Protein AF-A0A936IJ97-F1 (afdb_monomer_lite)

Foldseek 3Di:
DVVVQVVVVVCVVVLPFDQWKFWKWFAFPVRDIKTAIQGGRQQWWADDDPDTHRDDLPDQRIFGWGACIPLARDIDTGGSNGTPDMDGDDIDDPVRVVVSNVSSVVVVVVVVVVVVVVVVVVVVVVVVVVVVVVVVVPPDDPPPDPPPCDPPLPPLVVLCVLQPVVVVLDPVVLVVQVVCCVPVVDHDDPSSVVCNVCVVSNVVSVVVVVVVPVVPPDPPPDPPPDPPPDDDPDDDDD

pLDDT: mean 84.63, std 17.18, range [41.53, 98.25]

Structure (mmCIF, N/CA/C/O backbone):
data_AF-A0A936IJ97-F1
#
_entry.id   AF-A0A936IJ97-F1
#
loop_
_atom_site.group_PDB
_atom_site.id
_atom_site.type_symbol
_atom_site.label_atom_id
_atom_site.label_alt_id
_atom_site.label_comp_id
_atom_site.label_asym_id
_atom_site.label_entity_id
_atom_site.label_seq_id
_atom_site.pdbx_PDB_ins_code
_atom_site.Cartn_x
_atom_site.Cartn_y
_atom_site.Cartn_z
_atom_site.occupancy
_atom_site.B_iso_or_equiv
_atom_site.auth_seq_id
_atom_site.auth_comp_id
_atom_site.auth_asym_id
_atom_site.auth_atom_id
_atom_site.pdbx_PDB_model_num
ATOM 1 N N . MET A 1 1 ? 10.087 12.580 -31.015 1.00 59.53 1 MET A N 1
ATOM 2 C CA . MET A 1 1 ? 9.934 12.053 -29.638 1.00 59.53 1 MET A CA 1
ATOM 3 C C . MET A 1 1 ? 9.591 10.554 -29.607 1.00 59.53 1 MET A C 1
ATOM 5 O O . MET A 1 1 ? 10.275 9.820 -28.910 1.00 59.53 1 MET A O 1
ATOM 9 N N . GLN A 1 2 ? 8.630 10.052 -30.402 1.00 68.31 2 GLN A N 1
ATOM 10 C CA . GLN A 1 2 ? 8.266 8.615 -30.428 1.00 68.31 2 GLN A CA 1
ATOM 11 C C . GLN A 1 2 ? 9.421 7.654 -30.803 1.00 68.31 2 GLN A C 1
ATOM 13 O O . GLN A 1 2 ? 9.588 6.630 -30.147 1.00 68.31 2 GLN A O 1
ATOM 18 N N . ASN A 1 3 ? 10.280 8.006 -31.769 1.00 74.00 3 ASN A N 1
ATOM 19 C CA . ASN A 1 3 ? 11.432 7.166 -32.154 1.00 74.00 3 ASN A CA 1
ATOM 20 C C . ASN A 1 3 ? 12.483 7.000 -31.041 1.00 74.00 3 ASN A C 1
ATOM 22 O O . ASN A 1 3 ? 13.160 5.977 -30.974 1.00 74.00 3 ASN A O 1
ATOM 26 N N . GLU A 1 4 ? 12.618 7.988 -30.150 1.00 72.00 4 GLU A N 1
ATOM 27 C CA . GLU A 1 4 ? 13.553 7.910 -29.022 1.00 72.00 4 GLU A CA 1
ATOM 28 C C . GLU A 1 4 ? 13.025 6.974 -27.925 1.00 72.00 4 GLU A C 1
ATOM 30 O O . GLU A 1 4 ? 13.802 6.273 -27.280 1.00 72.00 4 GLU A O 1
ATOM 35 N N . ILE A 1 5 ? 11.699 6.919 -27.753 1.00 70.38 5 ILE A N 1
ATOM 36 C CA . ILE A 1 5 ? 11.035 5.994 -26.829 1.00 70.38 5 ILE A CA 1
ATOM 37 C C . ILE A 1 5 ? 11.202 4.555 -27.319 1.00 70.38 5 ILE A C 1
ATOM 39 O O . ILE A 1 5 ? 11.558 3.699 -26.519 1.00 70.38 5 ILE A O 1
ATOM 43 N N . LEU A 1 6 ? 11.010 4.290 -28.616 1.00 75.44 6 LEU A N 1
ATOM 44 C CA . LEU A 1 6 ? 11.149 2.942 -29.183 1.00 75.44 6 LEU A CA 1
ATOM 45 C C . LEU A 1 6 ? 12.581 2.408 -29.072 1.00 75.44 6 LEU A C 1
ATOM 47 O O . LEU A 1 6 ? 12.779 1.346 -28.494 1.00 75.44 6 LEU A O 1
ATOM 51 N N . ARG A 1 7 ? 13.595 3.187 -29.485 1.00 72.19 7 ARG A N 1
ATOM 52 C CA . ARG A 1 7 ? 15.009 2.786 -29.324 1.00 72.19 7 ARG A CA 1
ATOM 53 C C . ARG A 1 7 ? 15.382 2.479 -27.875 1.00 72.19 7 ARG A C 1
ATOM 55 O O . ARG A 1 7 ? 16.233 1.636 -27.623 1.00 72.19 7 ARG A O 1
ATOM 62 N N . LYS A 1 8 ? 14.771 3.176 -26.915 1.00 66.62 8 LYS A N 1
ATOM 63 C CA . LYS A 1 8 ? 15.021 2.954 -25.487 1.00 66.62 8 LYS A CA 1
ATOM 64 C C . LYS A 1 8 ? 14.204 1.811 -24.915 1.00 66.62 8 LYS A C 1
ATOM 66 O O . LYS A 1 8 ? 14.699 1.140 -24.026 1.00 66.62 8 LYS A O 1
ATOM 71 N N . GLN A 1 9 ? 12.998 1.564 -25.415 1.00 70.94 9 GLN A N 1
ATOM 72 C CA . GLN A 1 9 ? 12.277 0.331 -25.111 1.00 70.94 9 GLN A CA 1
ATOM 73 C C . GLN A 1 9 ? 13.076 -0.877 -25.587 1.00 70.94 9 GLN A C 1
ATOM 75 O O . GLN A 1 9 ? 13.153 -1.849 -24.848 1.00 70.94 9 GLN A O 1
ATOM 80 N N . ASP A 1 10 ? 13.726 -0.783 -26.747 1.00 75.56 10 ASP A N 1
ATOM 81 C CA . ASP A 1 10 ? 14.643 -1.815 -27.222 1.00 75.56 10 ASP A CA 1
ATOM 82 C C . ASP A 1 10 ? 15.911 -1.882 -26.362 1.00 75.56 10 ASP A C 1
ATOM 84 O O . ASP A 1 10 ? 16.256 -2.966 -25.922 1.00 75.56 10 ASP A O 1
ATOM 88 N N . ALA A 1 11 ? 16.529 -0.757 -25.979 1.00 69.56 11 ALA A N 1
ATOM 89 C CA . ALA A 1 11 ? 17.669 -0.767 -25.051 1.00 69.56 11 ALA A CA 1
ATOM 90 C C . ALA A 1 11 ? 17.318 -1.359 -23.671 1.00 69.56 11 ALA A C 1
ATOM 92 O O . ALA A 1 11 ? 18.078 -2.154 -23.139 1.00 69.56 11 ALA A O 1
ATOM 93 N N . ILE A 1 12 ? 16.149 -1.034 -23.109 1.00 67.56 12 ILE A N 1
ATOM 94 C CA . ILE A 1 12 ? 15.646 -1.601 -21.846 1.00 67.56 12 ILE A CA 1
ATOM 95 C C . ILE A 1 12 ? 15.322 -3.087 -22.021 1.00 67.56 12 ILE A C 1
ATOM 97 O O . ILE A 1 12 ? 15.635 -3.895 -21.150 1.00 67.56 12 ILE A O 1
ATOM 101 N N . ARG A 1 13 ? 14.728 -3.469 -23.158 1.00 69.56 13 ARG A N 1
ATOM 102 C CA . ARG A 1 13 ? 14.463 -4.869 -23.516 1.00 69.56 13 ARG A CA 1
ATOM 103 C C . ARG A 1 13 ? 15.763 -5.664 -23.670 1.00 69.56 13 ARG A C 1
ATOM 105 O O . ARG A 1 13 ? 15.781 -6.833 -23.298 1.00 69.56 13 ARG A O 1
ATOM 112 N N . GLU A 1 14 ? 16.812 -5.029 -24.185 1.00 66.94 14 GLU A N 1
ATOM 113 C CA . GLU A 1 14 ? 18.170 -5.556 -24.360 1.00 66.94 14 GLU A CA 1
ATOM 114 C C . GLU A 1 14 ? 19.035 -5.448 -23.091 1.00 66.94 14 GLU A C 1
ATOM 116 O O . GLU A 1 14 ? 20.154 -5.948 -23.091 1.00 66.94 14 GLU A O 1
ATOM 121 N N . GLY A 1 15 ? 18.555 -4.804 -22.018 1.00 58.44 15 GLY A N 1
ATOM 122 C CA . GLY A 1 15 ? 19.324 -4.592 -20.785 1.00 58.44 15 GLY A CA 1
ATOM 123 C C . GLY A 1 15 ? 20.447 -3.549 -20.889 1.00 58.44 15 GLY A C 1
ATOM 124 O O . GLY A 1 15 ? 21.265 -3.444 -19.984 1.00 58.44 15 GLY A O 1
ATOM 125 N N . LYS A 1 16 ? 20.508 -2.747 -21.960 1.00 62.84 16 LYS A N 1
ATOM 126 C CA . LYS A 1 16 ? 21.484 -1.658 -22.098 1.00 62.84 16 LYS A CA 1
ATOM 127 C C . LYS A 1 16 ? 21.157 -0.509 -21.149 1.00 62.84 16 LYS A C 1
ATOM 129 O O . LYS A 1 16 ? 20.202 0.245 -21.356 1.00 62.84 16 LYS A O 1
ATOM 134 N N . VAL A 1 17 ? 22.005 -0.359 -20.139 1.00 58.53 17 VAL A N 1
ATOM 135 C CA . VAL A 1 17 ? 21.933 0.695 -19.129 1.00 58.53 17 VAL A CA 1
ATOM 136 C C . VAL A 1 17 ? 22.131 2.058 -19.757 1.00 58.53 17 VAL A C 1
ATOM 138 O O . VAL A 1 17 ? 23.130 2.343 -20.416 1.00 58.53 17 VAL A O 1
ATOM 141 N N . GLY A 1 18 ? 21.181 2.942 -19.508 1.00 66.25 18 GLY A N 1
ATOM 142 C CA . GLY A 1 18 ? 21.426 4.364 -19.634 1.00 66.25 18 GLY A CA 1
ATOM 143 C C . GLY A 1 18 ? 20.797 5.067 -18.453 1.00 66.25 18 GLY A C 1
ATOM 144 O O . GLY A 1 18 ? 19.690 4.713 -18.065 1.00 66.25 18 GLY A O 1
ATOM 145 N N . ASN A 1 19 ? 21.518 6.038 -17.889 1.00 76.75 19 ASN A N 1
ATOM 146 C CA . ASN A 1 19 ? 21.174 6.788 -16.676 1.00 76.75 19 ASN A CA 1
ATOM 147 C C . ASN A 1 19 ? 19.922 7.657 -16.877 1.00 76.75 19 ASN A C 1
ATOM 149 O O . ASN A 1 19 ? 19.997 8.883 -16.955 1.00 76.75 19 ASN A O 1
ATOM 153 N N . PHE A 1 20 ? 18.759 7.033 -17.022 1.00 86.25 20 PHE A N 1
ATOM 154 C CA . PHE A 1 20 ? 17.489 7.715 -17.217 1.00 86.25 20 PHE A CA 1
ATOM 155 C C . PHE A 1 20 ? 16.507 7.265 -16.146 1.00 86.25 20 PHE A C 1
ATOM 157 O O . PHE A 1 20 ? 16.382 6.076 -15.858 1.00 86.25 20 PHE A O 1
ATOM 164 N N . ASN A 1 21 ? 15.762 8.218 -15.602 1.00 94.31 21 ASN A N 1
ATOM 165 C CA . ASN A 1 21 ? 14.624 7.902 -14.759 1.00 94.31 21 ASN A CA 1
ATOM 166 C C . ASN A 1 21 ? 13.426 7.615 -15.663 1.00 94.31 21 ASN A C 1
ATOM 168 O O . ASN A 1 21 ? 13.214 8.299 -16.669 1.00 94.31 21 ASN A O 1
ATOM 172 N N . VAL A 1 22 ? 12.641 6.596 -15.336 1.00 94.88 22 VAL A N 1
ATOM 173 C CA . VAL A 1 22 ? 11.466 6.230 -16.132 1.00 94.88 22 VAL A CA 1
ATOM 174 C C . VAL A 1 22 ? 10.282 5.926 -15.234 1.00 94.88 22 VAL A C 1
ATOM 176 O O . VAL A 1 22 ? 10.410 5.248 -14.219 1.00 94.88 22 VAL A O 1
ATOM 179 N N . ARG A 1 23 ? 9.102 6.408 -15.631 1.00 95.75 23 ARG A N 1
ATOM 180 C CA . ARG A 1 23 ? 7.833 6.013 -15.022 1.00 95.75 23 ARG A CA 1
ATOM 181 C C . ARG A 1 23 ? 7.361 4.727 -15.678 1.00 95.75 23 ARG A C 1
ATOM 183 O O . ARG A 1 23 ? 7.182 4.683 -16.898 1.00 95.75 23 ARG A O 1
ATOM 190 N N . VAL A 1 24 ? 7.147 3.689 -14.883 1.00 95.94 24 VAL A N 1
ATOM 191 C CA . VAL A 1 24 ? 6.890 2.331 -15.370 1.00 95.94 24 VAL A CA 1
ATOM 192 C C . VAL A 1 24 ? 5.598 1.812 -14.773 1.00 95.94 24 VAL A C 1
ATOM 194 O O . VAL A 1 24 ? 5.347 1.956 -13.579 1.00 95.94 24 VAL A O 1
ATOM 197 N N . ARG A 1 25 ? 4.782 1.186 -15.620 1.00 97.06 25 ARG A N 1
ATOM 198 C CA . ARG A 1 25 ? 3.655 0.361 -15.198 1.00 97.06 25 ARG A CA 1
ATOM 199 C C . ARG A 1 25 ? 4.045 -1.105 -15.324 1.00 97.06 25 ARG A C 1
ATOM 201 O O . ARG A 1 25 ? 4.345 -1.556 -16.428 1.00 97.06 25 ARG A O 1
ATOM 208 N N . LEU A 1 26 ? 4.015 -1.831 -14.218 1.00 97.12 26 LEU A N 1
ATOM 209 C CA . LEU A 1 26 ? 4.245 -3.269 -14.161 1.00 97.12 26 LEU A CA 1
ATOM 210 C C . LEU A 1 26 ? 2.909 -3.998 -14.029 1.00 97.12 26 LEU A C 1
ATOM 212 O O . LEU A 1 26 ? 1.966 -3.494 -13.416 1.00 97.12 26 LEU A O 1
ATOM 216 N N . ARG A 1 27 ? 2.833 -5.188 -14.611 1.00 98.00 27 ARG A N 1
ATOM 217 C CA . ARG A 1 27 ? 1.768 -6.161 -14.396 1.00 98.00 27 ARG A CA 1
ATOM 218 C C . ARG A 1 27 ? 2.424 -7.440 -13.902 1.00 98.00 27 ARG A C 1
ATOM 220 O O . ARG A 1 27 ? 3.357 -7.923 -14.539 1.00 98.00 27 ARG A O 1
ATOM 227 N N . LEU A 1 28 ? 1.951 -7.944 -12.775 1.00 98.12 28 LEU A N 1
ATOM 228 C CA . LEU A 1 28 ? 2.456 -9.154 -12.137 1.00 98.12 28 LEU A CA 1
ATOM 229 C C . LEU A 1 28 ? 1.645 -10.375 -12.583 1.00 98.12 28 LEU A C 1
ATOM 231 O O . LEU A 1 28 ? 0.507 -10.228 -13.032 1.00 98.12 28 LEU A O 1
ATOM 235 N N . HIS A 1 29 ? 2.193 -11.577 -12.402 1.00 97.94 29 HIS A N 1
ATOM 236 C CA . HIS A 1 29 ? 1.510 -12.828 -12.772 1.00 97.94 29 HIS A CA 1
ATOM 237 C C . HIS A 1 29 ? 0.185 -13.070 -12.035 1.00 97.94 29 HIS A C 1
ATOM 239 O O . HIS A 1 29 ? -0.704 -13.729 -12.569 1.00 97.94 29 HIS A O 1
ATOM 245 N N . ASN A 1 30 ? 0.008 -12.498 -10.842 1.00 96.62 30 ASN A N 1
ATOM 246 C CA . ASN A 1 30 ? -1.260 -12.544 -10.106 1.00 96.62 30 ASN A CA 1
ATOM 247 C C . ASN A 1 30 ? -2.335 -11.581 -10.663 1.00 96.62 30 ASN A C 1
ATOM 249 O O . ASN A 1 30 ? -3.431 -11.501 -10.115 1.00 96.62 30 ASN A O 1
ATOM 253 N N . GLY A 1 31 ? -2.035 -10.829 -11.727 1.00 97.50 31 GLY A N 1
ATOM 254 C CA . GLY A 1 31 ? -2.933 -9.849 -12.340 1.00 97.50 31 GLY A CA 1
ATOM 255 C C . GLY A 1 31 ? -2.868 -8.446 -11.727 1.00 97.50 31 GLY A C 1
ATOM 256 O O . GLY A 1 31 ? -3.420 -7.508 -12.316 1.00 97.50 31 GLY A O 1
ATOM 257 N N . SER A 1 32 ? -2.167 -8.267 -10.603 1.00 97.12 32 SER A N 1
ATOM 258 C CA . SER A 1 32 ? -1.966 -6.960 -9.977 1.00 97.12 32 SER A CA 1
ATOM 259 C C . SER A 1 32 ? -1.163 -6.032 -10.881 1.00 97.12 32 SER A C 1
ATOM 261 O O . SER A 1 32 ? -0.300 -6.447 -11.661 1.00 97.12 32 SER A O 1
ATOM 263 N N . ARG A 1 33 ? -1.460 -4.737 -10.779 1.00 97.19 33 ARG A N 1
ATOM 264 C CA . ARG A 1 33 ? -0.800 -3.687 -11.553 1.00 97.19 33 ARG A CA 1
ATOM 265 C C . ARG A 1 33 ? -0.117 -2.731 -10.601 1.00 97.19 33 ARG A C 1
ATOM 267 O O . ARG A 1 33 ? -0.737 -2.268 -9.652 1.00 97.19 33 ARG A O 1
ATOM 274 N N . MET A 1 34 ? 1.130 -2.403 -10.899 1.00 97.25 34 MET A N 1
ATOM 275 C CA . MET A 1 34 ? 1.916 -1.460 -10.117 1.00 97.25 34 MET A CA 1
ATOM 276 C C . MET A 1 34 ? 2.364 -0.307 -11.000 1.00 97.25 34 MET A C 1
ATOM 278 O O . MET A 1 34 ? 2.616 -0.473 -12.196 1.00 97.25 34 MET A O 1
ATOM 282 N N . LEU A 1 35 ? 2.437 0.879 -10.413 1.00 96.94 35 LEU A N 1
ATOM 283 C CA . LEU A 1 35 ? 2.943 2.081 -11.051 1.00 96.94 35 LEU A CA 1
ATOM 284 C C . LEU A 1 35 ? 3.999 2.679 -10.133 1.00 96.94 35 LEU A C 1
ATOM 286 O O . LEU A 1 35 ? 3.759 2.813 -8.940 1.00 96.94 35 LEU A O 1
ATOM 290 N N . GLY A 1 36 ? 5.136 3.056 -10.696 1.00 96.31 36 GLY A N 1
ATOM 291 C CA . GLY A 1 36 ? 6.173 3.749 -9.946 1.00 96.31 36 GLY A CA 1
ATOM 292 C C . GLY A 1 36 ? 7.275 4.258 -10.857 1.00 96.31 36 GLY A C 1
ATOM 293 O O . GLY A 1 36 ? 7.100 4.355 -12.079 1.00 96.31 36 GLY A O 1
ATOM 294 N N . VAL A 1 37 ? 8.405 4.601 -10.255 1.00 97.00 37 VAL A N 1
ATOM 295 C CA . VAL A 1 37 ? 9.562 5.179 -10.933 1.00 97.00 37 VAL A CA 1
ATOM 296 C C . VAL A 1 37 ? 10.770 4.274 -10.749 1.00 97.00 37 VAL A C 1
ATOM 298 O O . VAL A 1 37 ? 11.118 3.899 -9.635 1.00 97.00 37 VAL A O 1
ATOM 301 N N . VAL A 1 38 ? 11.440 3.952 -11.848 1.00 95.88 38 VAL A N 1
ATOM 302 C CA . VAL A 1 38 ? 12.778 3.360 -11.811 1.00 95.88 38 VAL A CA 1
ATOM 303 C C . VAL A 1 38 ? 13.777 4.505 -11.907 1.00 95.88 38 VAL A C 1
ATOM 305 O O . VAL A 1 38 ? 13.702 5.320 -12.834 1.00 95.88 38 VAL A O 1
ATOM 308 N N . LYS A 1 39 ? 14.684 4.587 -10.934 1.00 94.56 39 LYS A N 1
ATOM 309 C CA . LYS A 1 39 ? 15.682 5.658 -10.828 1.00 94.56 39 LYS A CA 1
ATOM 310 C C . LYS A 1 39 ? 17.023 5.205 -11.399 1.00 94.56 39 LYS A C 1
ATOM 312 O O . LYS A 1 39 ? 17.344 4.021 -11.385 1.00 94.56 39 LYS A O 1
ATOM 317 N N . ASN A 1 40 ? 17.822 6.160 -11.866 1.00 89.19 40 ASN A N 1
ATOM 318 C CA . ASN A 1 40 ? 19.221 5.964 -12.261 1.00 89.19 40 ASN A CA 1
ATOM 319 C C . ASN A 1 40 ? 19.456 4.950 -13.394 1.00 89.19 40 ASN A C 1
ATOM 321 O O . ASN A 1 40 ? 20.572 4.468 -13.556 1.00 89.19 40 ASN A O 1
ATOM 325 N N . GLY A 1 41 ? 18.443 4.625 -14.202 1.00 75.6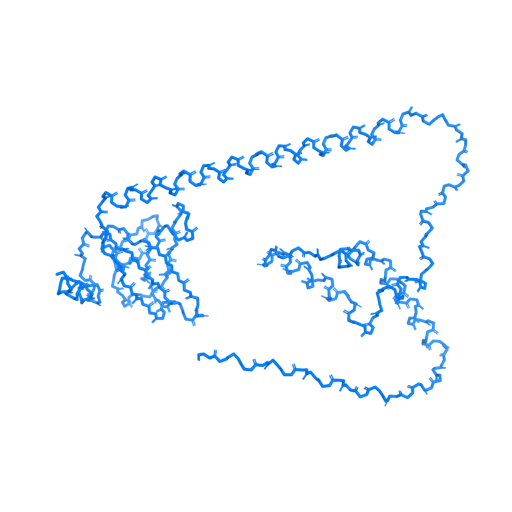2 41 GLY A N 1
ATOM 326 C CA . GLY A 1 41 ? 18.651 3.834 -15.415 1.00 75.62 41 GLY A CA 1
ATOM 327 C C . GLY A 1 41 ? 18.901 2.340 -15.237 1.00 75.62 41 GLY A C 1
ATOM 328 O O . GLY A 1 41 ? 19.036 1.634 -16.235 1.00 75.62 41 GLY A O 1
ATOM 329 N N . ARG A 1 42 ? 18.948 1.844 -13.998 1.00 84.31 42 ARG A N 1
ATOM 330 C CA . ARG A 1 42 ? 19.147 0.425 -13.695 1.00 84.31 42 ARG A CA 1
ATOM 331 C C . ARG A 1 42 ? 17.795 -0.270 -13.654 1.00 84.31 42 ARG A C 1
ATOM 333 O O . ARG A 1 42 ? 17.150 -0.361 -12.617 1.00 84.31 42 ARG A O 1
ATOM 340 N N . PHE A 1 43 ? 17.318 -0.672 -14.829 1.00 87.00 43 PHE A N 1
ATOM 341 C CA . PHE A 1 43 ? 16.015 -1.325 -14.942 1.00 87.00 43 PHE A CA 1
ATOM 342 C C . PHE A 1 43 ? 16.036 -2.752 -14.397 1.00 87.00 43 PHE A C 1
ATOM 344 O O . PHE A 1 43 ? 15.042 -3.192 -13.830 1.00 87.00 43 PHE A O 1
ATOM 351 N N . VAL A 1 44 ? 17.160 -3.448 -14.571 1.00 93.12 44 VAL A N 1
ATOM 352 C CA . VAL A 1 44 ? 17.371 -4.806 -14.080 1.00 93.12 44 VAL A CA 1
ATOM 353 C C . VAL A 1 44 ? 18.502 -4.773 -13.058 1.00 93.12 44 VAL A C 1
ATOM 355 O O . VAL A 1 44 ? 19.653 -4.492 -13.389 1.00 93.12 44 VAL A O 1
ATOM 358 N N . GLU A 1 45 ? 18.146 -5.005 -11.803 1.00 94.62 45 GLU A N 1
ATOM 359 C CA . GLU A 1 45 ? 19.052 -5.014 -10.658 1.00 94.62 45 GLU A CA 1
ATOM 360 C C . GLU A 1 45 ? 18.985 -6.374 -9.962 1.00 94.62 45 GLU A C 1
ATOM 362 O O . GLU A 1 45 ? 17.992 -7.082 -10.077 1.00 94.62 45 GLU A O 1
ATOM 367 N N . GLN A 1 46 ? 20.026 -6.735 -9.226 1.00 96.25 46 GLN A N 1
ATOM 368 C CA . GLN A 1 46 ? 20.056 -7.889 -8.336 1.00 96.25 46 GLN A CA 1
ATOM 369 C C . GLN A 1 46 ? 20.460 -7.427 -6.937 1.00 96.25 46 GLN A C 1
ATOM 371 O O . GLN A 1 46 ? 21.336 -6.570 -6.784 1.00 96.25 46 GLN A O 1
ATOM 376 N N . GLU A 1 47 ? 19.817 -8.002 -5.924 1.00 94.94 47 GLU A N 1
ATOM 377 C CA . GLU A 1 47 ? 20.172 -7.778 -4.525 1.00 94.94 47 GLU A CA 1
ATOM 378 C C . GLU A 1 47 ? 21.546 -8.389 -4.224 1.00 94.94 47 GLU A C 1
ATOM 380 O O . GLU A 1 47 ? 21.796 -9.572 -4.472 1.00 94.94 47 GLU A O 1
ATOM 385 N N . HIS A 1 48 ? 22.455 -7.573 -3.694 1.00 94.62 48 HIS A N 1
ATOM 386 C CA . HIS A 1 48 ? 23.783 -7.995 -3.267 1.00 94.62 48 HIS A CA 1
ATOM 387 C C . HIS A 1 48 ? 24.085 -7.428 -1.876 1.00 94.62 48 HIS A C 1
ATOM 389 O O . HIS A 1 48 ? 24.806 -6.444 -1.705 1.00 94.62 48 HIS A O 1
ATOM 395 N N . GLY A 1 49 ? 23.493 -8.055 -0.857 1.00 92.25 49 GLY A N 1
ATOM 396 C CA . GLY A 1 49 ? 23.582 -7.584 0.523 1.00 92.25 49 GLY A CA 1
ATOM 397 C C . GLY A 1 49 ? 22.754 -6.317 0.734 1.00 92.25 49 GLY A C 1
ATOM 398 O O . GLY A 1 49 ? 21.534 -6.356 0.618 1.00 92.25 49 GLY A O 1
ATOM 399 N N . ILE A 1 50 ? 23.415 -5.208 1.073 1.00 91.25 50 ILE A N 1
ATOM 400 C CA . ILE A 1 50 ? 22.767 -3.898 1.283 1.00 91.25 50 ILE A CA 1
ATOM 401 C C . ILE A 1 50 ? 22.648 -3.125 -0.045 1.00 91.25 50 ILE A C 1
ATOM 403 O O . ILE A 1 50 ? 21.828 -2.215 -0.173 1.00 91.25 50 ILE A O 1
ATOM 407 N N . ASP A 1 51 ? 23.444 -3.509 -1.045 1.00 93.88 51 ASP A N 1
ATOM 408 C CA . ASP A 1 51 ? 23.540 -2.818 -2.322 1.00 93.88 51 ASP A CA 1
ATOM 409 C C . ASP A 1 51 ? 22.755 -3.525 -3.431 1.00 93.88 51 ASP A C 1
ATOM 411 O O . ASP A 1 51 ? 22.506 -4.731 -3.404 1.00 93.88 51 ASP A O 1
ATOM 415 N N . PHE A 1 52 ? 22.398 -2.746 -4.453 1.00 92.81 52 PHE A N 1
ATOM 416 C CA . PHE A 1 52 ? 21.783 -3.236 -5.684 1.00 92.81 52 PHE A CA 1
ATOM 417 C C . PHE A 1 52 ? 22.772 -3.074 -6.831 1.00 92.81 52 PHE A C 1
ATOM 419 O O . PHE A 1 52 ? 23.188 -1.955 -7.169 1.00 92.81 52 PHE A O 1
ATOM 426 N N . VAL A 1 53 ? 23.137 -4.198 -7.434 1.00 94.00 53 VAL A N 1
ATOM 427 C CA . VAL A 1 53 ? 24.041 -4.245 -8.582 1.00 94.00 53 VAL A CA 1
ATOM 428 C C . VAL A 1 53 ? 23.247 -4.464 -9.858 1.00 94.00 53 VAL A C 1
ATOM 430 O O . VAL A 1 53 ? 22.164 -5.039 -9.844 1.00 94.00 53 VAL A O 1
ATOM 433 N N . GLU A 1 54 ? 23.769 -3.971 -10.972 1.00 92.94 54 GLU A N 1
ATOM 434 C CA . GLU A 1 54 ? 23.215 -4.279 -12.288 1.00 92.94 54 GLU A CA 1
ATOM 435 C C . GLU A 1 54 ? 23.305 -5.789 -12.551 1.00 92.94 54 GLU A C 1
ATOM 437 O O . GLU A 1 54 ? 24.300 -6.422 -12.195 1.00 92.94 54 GLU A O 1
ATOM 442 N N . SER A 1 55 ? 22.268 -6.366 -13.157 1.00 94.00 55 SER A N 1
ATOM 443 C CA . SER A 1 55 ? 22.236 -7.796 -13.470 1.00 94.00 55 SER A CA 1
ATOM 444 C C . SER A 1 55 ? 21.544 -8.065 -14.803 1.00 94.00 55 SER A C 1
ATOM 446 O O . SER A 1 55 ? 20.810 -7.228 -15.331 1.00 94.00 55 SER A O 1
ATOM 448 N N . ASP A 1 56 ? 21.780 -9.253 -15.355 1.00 92.06 56 ASP A N 1
ATOM 449 C CA . ASP A 1 56 ? 21.077 -9.727 -16.544 1.00 92.06 56 ASP A CA 1
ATOM 450 C C . ASP A 1 56 ? 19.659 -10.160 -16.155 1.00 92.06 56 ASP A C 1
ATOM 452 O O . ASP A 1 56 ? 19.442 -10.834 -15.149 1.00 92.06 56 ASP A O 1
ATOM 456 N N . ARG A 1 57 ? 18.687 -9.847 -17.012 1.00 90.62 57 ARG A N 1
ATOM 457 C CA . ARG A 1 57 ? 17.292 -10.291 -16.905 1.00 90.62 57 ARG A CA 1
ATOM 458 C C . ARG A 1 57 ? 17.147 -11.811 -16.757 1.00 90.62 57 ARG A C 1
ATOM 460 O O . ARG A 1 57 ? 16.134 -12.279 -16.244 1.00 90.62 57 ARG A O 1
ATOM 467 N N . ARG A 1 58 ? 18.111 -12.586 -17.258 1.00 92.75 58 ARG A N 1
ATOM 468 C CA . ARG A 1 58 ? 18.133 -14.053 -17.162 1.00 92.75 58 ARG A CA 1
ATOM 469 C C . ARG A 1 58 ? 18.547 -14.563 -15.781 1.00 92.75 58 ARG A C 1
ATOM 471 O O . ARG A 1 58 ? 18.344 -15.745 -15.515 1.00 92.75 58 ARG A O 1
ATOM 478 N N . SER A 1 59 ? 19.129 -13.717 -14.928 1.00 95.38 59 SER A N 1
ATOM 479 C CA . SER A 1 59 ? 19.486 -14.100 -13.562 1.00 95.38 59 SER A CA 1
ATOM 480 C C . SER A 1 59 ? 18.211 -14.343 -12.740 1.00 95.38 59 SER A C 1
ATOM 482 O O . SER A 1 59 ? 17.294 -13.523 -12.792 1.00 95.38 59 SER A O 1
ATOM 484 N N . PRO A 1 60 ? 18.117 -15.446 -11.975 1.00 94.12 60 PRO A N 1
ATOM 485 C CA . PRO A 1 60 ? 16.923 -15.758 -11.185 1.00 94.12 60 PRO A CA 1
ATOM 486 C C . PRO A 1 60 ? 16.652 -14.725 -10.080 1.00 94.12 60 PRO A C 1
ATOM 488 O O . PRO A 1 60 ? 15.499 -14.501 -9.721 1.00 94.12 60 PRO A O 1
ATOM 491 N N . GLU A 1 61 ? 17.706 -14.066 -9.594 1.00 96.12 61 GLU A N 1
ATOM 492 C CA . GLU A 1 61 ? 17.648 -13.025 -8.560 1.00 96.12 61 GLU A CA 1
ATOM 493 C C . GLU A 1 61 ? 17.554 -11.607 -9.147 1.00 96.12 61 GLU A C 1
ATOM 495 O O . GLU A 1 61 ? 17.535 -10.621 -8.409 1.00 96.12 61 GLU A O 1
ATOM 500 N N . ALA A 1 62 ? 17.524 -11.473 -10.478 1.00 96.38 62 ALA A N 1
ATOM 501 C CA . ALA A 1 62 ? 17.313 -10.176 -11.099 1.00 96.38 62 ALA A CA 1
ATOM 502 C C . ALA A 1 62 ? 15.872 -9.703 -10.895 1.00 96.38 62 ALA A C 1
ATOM 504 O O . ALA A 1 62 ? 14.922 -10.486 -10.877 1.00 96.38 62 ALA A O 1
ATOM 505 N N . GLY A 1 63 ? 15.700 -8.394 -10.799 1.00 96.31 63 GLY A N 1
ATOM 506 C CA . GLY A 1 63 ? 14.436 -7.739 -10.533 1.00 96.31 63 GLY A CA 1
ATOM 507 C C . GLY A 1 63 ? 14.455 -6.262 -10.890 1.00 96.31 63 GLY A C 1
ATOM 508 O O . GLY A 1 63 ? 15.401 -5.744 -11.479 1.00 96.31 63 GLY A O 1
ATOM 509 N N . VAL A 1 64 ? 13.361 -5.588 -10.562 1.00 96.06 64 VAL A N 1
ATOM 510 C CA . VAL A 1 64 ? 13.141 -4.166 -10.810 1.00 96.06 64 VAL A CA 1
ATOM 511 C C . VAL A 1 64 ? 12.907 -3.483 -9.472 1.00 96.06 64 VAL A C 1
ATOM 513 O O . VAL A 1 64 ? 11.982 -3.844 -8.742 1.00 96.06 64 VAL A O 1
ATOM 516 N N . ARG A 1 65 ? 13.699 -2.453 -9.173 1.00 96.38 65 ARG A N 1
ATOM 517 C CA . ARG A 1 65 ? 13.470 -1.584 -8.018 1.00 96.38 65 ARG A CA 1
ATOM 518 C C . ARG A 1 65 ? 12.528 -0.445 -8.390 1.00 96.38 65 ARG A C 1
ATOM 520 O O . ARG A 1 65 ? 12.876 0.451 -9.162 1.00 96.38 65 ARG A O 1
ATOM 527 N N . LEU A 1 66 ? 11.325 -0.485 -7.834 1.00 96.75 66 LEU A N 1
ATOM 528 C CA . LEU A 1 66 ? 10.259 0.464 -8.115 1.00 96.75 66 LEU A CA 1
ATOM 529 C C . LEU A 1 66 ? 10.095 1.440 -6.944 1.00 96.75 66 LEU A C 1
ATOM 531 O O . LEU A 1 66 ? 9.624 1.061 -5.875 1.00 96.75 66 LEU A O 1
ATOM 535 N N . TRP A 1 67 ? 10.474 2.698 -7.157 1.00 97.06 67 TRP A N 1
ATOM 536 C CA . TRP A 1 67 ? 10.299 3.799 -6.207 1.00 97.06 67 TRP A CA 1
ATOM 537 C C . TRP A 1 67 ? 8.927 4.453 -6.351 1.00 97.06 67 TRP A C 1
ATOM 539 O O . TRP A 1 67 ? 8.315 4.401 -7.424 1.00 97.06 67 TRP A O 1
ATOM 549 N N . TYR A 1 68 ? 8.480 5.129 -5.293 1.00 93.69 68 TYR A N 1
ATOM 550 C CA . TYR A 1 68 ? 7.224 5.890 -5.273 1.00 93.69 68 TYR A CA 1
ATOM 551 C C . TYR A 1 68 ? 6.003 5.049 -5.639 1.00 93.69 68 TYR A C 1
ATOM 553 O O . TYR A 1 68 ? 5.060 5.524 -6.277 1.00 93.69 68 TYR A O 1
ATOM 561 N N . PHE A 1 69 ? 6.048 3.767 -5.272 1.00 92.25 69 PHE A N 1
ATOM 562 C CA . PHE A 1 69 ? 4.892 2.899 -5.383 1.00 92.25 69 PHE A CA 1
ATOM 563 C C . PHE A 1 69 ? 3.854 3.322 -4.343 1.00 92.25 69 PHE A C 1
ATOM 565 O O . PHE A 1 69 ? 4.201 3.621 -3.197 1.00 92.25 69 PHE A O 1
ATOM 572 N N . ASP A 1 70 ? 2.593 3.369 -4.776 1.00 89.19 70 ASP A N 1
ATOM 573 C CA . ASP A 1 70 ? 1.460 3.791 -3.947 1.00 89.19 70 ASP A CA 1
ATOM 574 C C . ASP A 1 70 ? 1.695 5.151 -3.274 1.00 89.19 70 ASP A C 1
ATOM 576 O O . ASP A 1 70 ? 1.347 5.372 -2.119 1.00 89.19 70 ASP A O 1
ATOM 580 N N . ASP A 1 71 ? 2.349 6.066 -4.003 1.00 88.19 71 ASP A N 1
ATOM 581 C CA . ASP A 1 71 ? 2.539 7.448 -3.562 1.00 88.19 71 ASP A CA 1
ATOM 582 C C . ASP A 1 71 ? 3.375 7.613 -2.266 1.00 88.19 71 ASP A C 1
ATOM 584 O O . ASP A 1 71 ? 3.347 8.683 -1.654 1.00 88.19 71 ASP A O 1
ATOM 588 N N . SER A 1 72 ? 4.147 6.584 -1.888 1.00 91.19 72 SER A N 1
ATOM 589 C CA . SER A 1 72 ? 4.992 6.535 -0.684 1.00 91.19 72 SER A CA 1
ATOM 590 C C . SER A 1 72 ? 6.478 6.768 -0.982 1.00 91.19 72 SER A C 1
ATOM 592 O O . SER A 1 72 ? 6.944 6.508 -2.086 1.00 91.19 72 SER A O 1
ATOM 594 N N . SER A 1 73 ? 7.277 7.210 -0.007 1.00 93.12 73 SER A N 1
ATOM 595 C CA . SER A 1 73 ? 8.730 7.430 -0.196 1.00 93.12 73 SER A CA 1
ATOM 596 C C . SER A 1 73 ? 9.577 6.152 -0.262 1.00 93.12 73 SER A C 1
ATOM 598 O O . SER A 1 73 ? 10.790 6.215 -0.475 1.00 93.12 73 SER A O 1
ATOM 600 N N . SER A 1 74 ? 8.952 4.987 -0.102 1.00 95.00 74 SER A N 1
ATOM 601 C CA . SER A 1 74 ? 9.633 3.697 -0.097 1.00 95.00 74 SER A CA 1
ATOM 602 C C . SER A 1 74 ? 9.861 3.147 -1.511 1.00 95.00 74 SER A C 1
ATOM 604 O O . SER A 1 74 ? 9.370 3.678 -2.516 1.00 95.00 74 SER A O 1
ATOM 606 N N . PHE A 1 75 ? 10.643 2.074 -1.596 1.00 95.75 75 PHE A N 1
ATOM 607 C CA . PHE A 1 75 ? 10.787 1.290 -2.813 1.00 95.75 75 PHE A CA 1
ATOM 608 C C . PHE A 1 75 ? 10.342 -0.145 -2.564 1.00 95.75 75 PHE A C 1
ATOM 610 O O . PHE A 1 75 ? 10.424 -0.656 -1.449 1.00 95.75 75 PHE A O 1
ATOM 617 N N . VAL A 1 76 ? 9.917 -0.804 -3.636 1.00 96.12 76 VAL A N 1
ATOM 618 C CA . VAL A 1 76 ? 9.671 -2.244 -3.660 1.00 96.12 76 VAL A CA 1
ATOM 619 C C . VAL A 1 76 ? 10.614 -2.859 -4.682 1.00 96.12 76 VAL A C 1
ATOM 621 O O . VAL A 1 76 ? 10.703 -2.373 -5.812 1.00 96.12 76 VAL A O 1
ATOM 624 N N . PHE A 1 77 ? 11.326 -3.913 -4.295 1.00 96.88 77 PHE A N 1
ATOM 625 C CA . PHE A 1 77 ? 12.083 -4.733 -5.232 1.00 96.88 77 PHE A CA 1
ATOM 626 C C . PHE A 1 77 ? 11.208 -5.895 -5.705 1.00 96.88 77 PHE A C 1
ATOM 628 O O . PHE A 1 77 ? 10.669 -6.653 -4.902 1.00 96.88 77 PHE A O 1
ATOM 635 N N . LEU A 1 78 ? 11.013 -5.996 -7.017 1.00 96.69 78 LEU A N 1
ATOM 636 C CA . LEU A 1 78 ? 10.182 -7.023 -7.638 1.00 96.69 78 LEU A CA 1
ATOM 637 C C . LEU A 1 78 ? 11.069 -7.923 -8.478 1.00 96.69 78 LEU A C 1
ATOM 639 O O . LEU A 1 78 ? 11.637 -7.461 -9.468 1.00 96.69 78 LEU A O 1
ATOM 643 N N . ARG A 1 79 ? 11.160 -9.204 -8.124 1.00 97.06 79 ARG A N 1
ATOM 644 C CA . ARG A 1 79 ? 11.909 -10.169 -8.932 1.00 97.06 79 ARG A CA 1
ATOM 645 C C . ARG A 1 79 ? 11.325 -10.239 -10.332 1.00 97.06 79 ARG A C 1
ATOM 647 O O . ARG A 1 79 ? 10.111 -10.187 -10.531 1.00 97.06 79 ARG A O 1
ATOM 654 N N . TRP A 1 80 ? 12.198 -10.404 -11.312 1.00 96.25 80 TRP A N 1
ATOM 655 C CA . TRP A 1 80 ? 11.817 -10.406 -12.713 1.00 96.25 80 TRP A CA 1
ATOM 656 C C . TRP A 1 80 ? 10.859 -11.556 -13.039 1.00 96.25 80 TRP A C 1
ATOM 658 O O . TRP A 1 80 ? 9.944 -11.386 -13.843 1.00 96.25 80 TRP A O 1
ATOM 668 N N . ALA A 1 81 ? 11.032 -12.701 -12.373 1.00 96.25 81 ALA A N 1
ATOM 669 C CA . ALA A 1 81 ? 10.169 -13.874 -12.503 1.00 96.25 81 ALA A CA 1
ATOM 670 C C . ALA A 1 81 ? 8.706 -13.621 -12.095 1.00 96.25 81 ALA A C 1
ATOM 672 O O . ALA A 1 81 ? 7.824 -14.336 -12.557 1.00 96.25 81 ALA A O 1
ATOM 673 N N . ASP A 1 82 ? 8.438 -12.605 -11.266 1.00 97.56 82 ASP A N 1
ATOM 674 C CA . ASP A 1 82 ? 7.090 -12.266 -10.798 1.00 97.56 82 ASP A CA 1
ATOM 675 C C . ASP A 1 82 ? 6.375 -11.268 -11.748 1.00 97.56 82 ASP A C 1
ATOM 677 O O . ASP A 1 82 ? 5.166 -11.028 -11.632 1.00 97.56 82 ASP A O 1
ATOM 681 N N . ILE A 1 83 ? 7.105 -10.698 -12.720 1.00 97.38 83 ILE A N 1
ATOM 682 C CA . ILE A 1 83 ? 6.631 -9.662 -13.647 1.00 97.38 83 ILE A CA 1
ATOM 683 C C . ILE A 1 83 ? 6.138 -10.295 -14.960 1.00 97.38 83 ILE A C 1
ATOM 685 O O . ILE A 1 83 ? 6.924 -10.683 -15.822 1.00 97.38 83 ILE A O 1
ATOM 689 N N . GLU A 1 84 ? 4.818 -10.280 -15.171 1.00 97.31 84 GLU A N 1
ATOM 690 C CA . GLU A 1 84 ? 4.168 -10.732 -16.412 1.00 97.31 84 GLU A CA 1
ATOM 691 C C . GLU A 1 84 ? 4.489 -9.794 -17.587 1.00 97.31 84 GLU A C 1
ATOM 693 O O . GLU A 1 84 ? 4.826 -10.227 -18.689 1.00 97.31 84 GLU A O 1
ATOM 698 N N . SER A 1 85 ? 4.366 -8.480 -17.377 1.00 96.56 85 SER A N 1
ATOM 699 C CA . SER A 1 85 ? 4.693 -7.483 -18.402 1.00 96.56 85 SER A CA 1
ATOM 700 C C . SER A 1 85 ? 5.033 -6.125 -17.795 1.00 96.56 85 SER A C 1
ATOM 702 O O . SER A 1 85 ? 4.608 -5.789 -16.691 1.00 96.56 85 SER A O 1
ATOM 704 N N . HIS A 1 86 ? 5.784 -5.312 -18.535 1.00 95.88 86 HIS A N 1
ATOM 705 C CA . HIS A 1 86 ? 6.104 -3.941 -18.151 1.00 95.88 86 HIS A CA 1
ATOM 706 C C . HIS A 1 86 ? 5.860 -2.980 -19.314 1.00 95.88 86 HIS A C 1
ATOM 708 O O . HIS A 1 86 ? 6.018 -3.330 -20.484 1.00 95.88 86 HIS A O 1
ATOM 714 N N . LYS A 1 87 ? 5.484 -1.743 -18.988 1.00 95.25 87 LYS A N 1
ATOM 715 C CA . LYS A 1 87 ? 5.324 -0.651 -19.947 1.00 95.25 87 LYS A CA 1
ATOM 716 C C . LYS A 1 87 ? 5.959 0.618 -19.398 1.00 95.25 87 LYS A C 1
ATOM 718 O O . LYS A 1 87 ? 5.518 1.148 -18.379 1.00 95.25 87 LYS A O 1
ATOM 723 N N . VAL A 1 88 ? 6.956 1.135 -20.110 1.00 94.38 88 VAL A N 1
ATOM 724 C CA . VAL A 1 88 ? 7.512 2.467 -19.851 1.00 94.38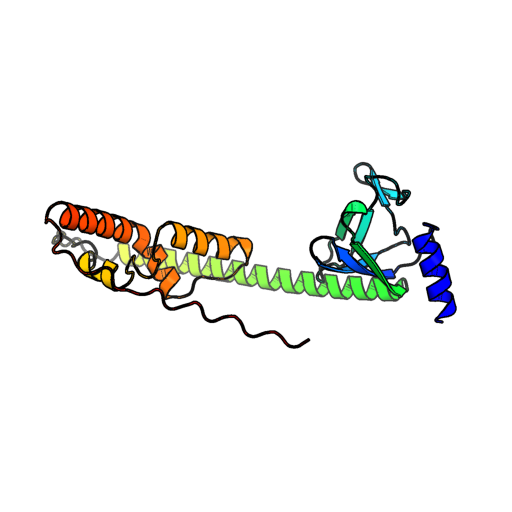 88 VAL A CA 1
ATOM 725 C C . VAL A 1 88 ? 6.504 3.503 -20.339 1.00 94.38 88 VAL A C 1
ATOM 727 O O . VAL A 1 88 ? 6.158 3.527 -21.520 1.00 94.38 88 VAL A O 1
ATOM 730 N N . LEU A 1 89 ? 5.991 4.314 -19.417 1.00 95.06 89 LEU A N 1
ATOM 731 C CA . LEU A 1 89 ? 4.987 5.336 -19.703 1.00 95.06 89 LEU A CA 1
ATOM 732 C C . LEU A 1 89 ? 5.632 6.660 -20.106 1.00 95.06 89 LEU A C 1
ATOM 734 O O . LEU A 1 89 ? 5.191 7.284 -21.065 1.00 95.06 89 LEU A O 1
ATOM 738 N N . ALA A 1 90 ? 6.659 7.079 -19.367 1.00 94.25 90 ALA A N 1
ATOM 739 C CA . ALA A 1 90 ? 7.332 8.352 -19.575 1.00 94.25 90 ALA A CA 1
ATOM 740 C C . ALA A 1 90 ? 8.804 8.261 -19.166 1.00 94.25 90 ALA A C 1
ATOM 742 O O . ALA A 1 90 ? 9.157 7.531 -18.238 1.00 94.25 90 ALA A O 1
ATOM 743 N N . LYS A 1 91 ? 9.648 9.032 -19.851 1.00 92.19 91 LYS A N 1
ATOM 744 C CA . LYS A 1 91 ? 11.004 9.342 -19.398 1.00 92.19 91 LYS A CA 1
ATOM 745 C C . LYS A 1 91 ? 10.903 10.549 -18.478 1.00 92.19 91 LYS A C 1
ATOM 747 O O . LYS A 1 91 ? 10.265 11.522 -18.857 1.00 92.19 91 LYS A O 1
ATOM 752 N N . LEU A 1 92 ? 11.527 10.461 -17.314 1.00 95.31 92 LEU A N 1
ATOM 753 C CA . LEU A 1 92 ? 11.568 11.537 -16.340 1.00 95.31 92 LEU A CA 1
ATOM 754 C C . LEU A 1 92 ? 12.957 12.177 -16.342 1.00 95.31 92 LEU A C 1
ATOM 756 O O . LEU A 1 92 ? 13.987 11.497 -16.404 1.00 95.31 92 LEU A O 1
ATOM 760 N N . THR A 1 93 ? 12.980 13.497 -16.279 1.00 94.62 93 THR A N 1
ATOM 761 C CA . THR A 1 93 ? 14.169 14.291 -15.984 1.00 94.62 93 THR A CA 1
ATOM 762 C C . THR A 1 93 ? 14.504 14.205 -14.494 1.00 94.62 93 THR A C 1
ATOM 764 O O . THR A 1 93 ? 13.692 13.774 -13.674 1.00 94.62 93 THR A O 1
ATOM 767 N N . ASN A 1 94 ? 15.718 14.610 -14.118 1.00 93.75 94 ASN A N 1
ATOM 768 C CA . ASN A 1 94 ? 16.093 14.686 -12.702 1.00 93.75 94 ASN A CA 1
ATOM 769 C C . ASN A 1 94 ? 15.239 15.711 -11.941 1.00 93.75 94 ASN A C 1
ATOM 771 O O . ASN A 1 94 ? 14.935 15.499 -10.772 1.00 93.75 94 ASN A O 1
ATOM 775 N N . GLU A 1 95 ? 14.823 16.790 -12.606 1.00 95.88 95 GLU A N 1
ATOM 776 C CA . GLU A 1 95 ? 13.955 17.811 -12.021 1.00 95.88 95 GLU A CA 1
ATOM 777 C C . GLU A 1 95 ? 12.546 17.269 -11.749 1.00 95.88 95 GLU A C 1
ATOM 779 O O . GLU A 1 95 ? 12.023 17.452 -10.654 1.00 95.88 95 GLU A O 1
ATOM 784 N N . GLU A 1 96 ? 11.972 16.504 -12.682 1.00 96.19 96 GLU A N 1
ATOM 785 C CA . GLU A 1 96 ? 10.677 15.840 -12.476 1.00 96.19 96 GLU A CA 1
ATOM 786 C C . GLU A 1 96 ? 10.730 14.809 -11.344 1.00 96.19 96 GLU A C 1
ATOM 788 O O . GLU A 1 96 ? 9.804 14.729 -10.540 1.00 96.19 96 GLU A O 1
ATOM 793 N N . VAL A 1 97 ? 11.815 14.032 -11.240 1.00 96.00 97 VAL A N 1
ATOM 794 C CA . VAL A 1 97 ? 11.994 13.099 -10.114 1.00 96.00 97 VAL A CA 1
ATOM 795 C C . VAL A 1 97 ? 12.093 13.848 -8.790 1.00 96.00 97 VAL A C 1
ATOM 797 O O . VAL A 1 97 ? 11.443 13.449 -7.829 1.00 96.00 97 VAL A O 1
ATOM 800 N N . ARG A 1 98 ? 12.837 14.957 -8.744 1.00 96.50 98 ARG A N 1
ATOM 801 C CA . ARG A 1 98 ? 12.931 15.802 -7.549 1.00 96.50 98 ARG A CA 1
ATOM 802 C C . ARG A 1 98 ? 11.574 16.395 -7.160 1.00 96.50 98 ARG A C 1
ATOM 804 O O . ARG A 1 98 ? 11.256 16.463 -5.978 1.00 96.50 98 ARG A O 1
ATOM 811 N N . ALA A 1 99 ? 10.756 16.797 -8.131 1.00 96.75 99 ALA A N 1
ATOM 812 C CA . ALA A 1 99 ? 9.403 17.279 -7.866 1.00 96.75 99 ALA A CA 1
ATOM 813 C C . ALA A 1 99 ? 8.514 16.179 -7.255 1.00 96.75 99 ALA A C 1
ATOM 815 O O . ALA A 1 99 ? 7.800 16.436 -6.288 1.00 96.75 99 ALA A O 1
ATOM 816 N N . ILE A 1 100 ? 8.607 14.944 -7.767 1.00 95.56 100 ILE A N 1
ATOM 817 C CA . ILE A 1 100 ? 7.911 13.780 -7.192 1.00 95.56 100 ILE A CA 1
ATOM 818 C C . ILE A 1 100 ? 8.387 13.520 -5.756 1.00 95.56 100 ILE A C 1
ATOM 820 O O . ILE A 1 100 ? 7.562 13.290 -4.879 1.00 95.56 100 ILE A O 1
ATOM 824 N N . GLU A 1 101 ? 9.695 13.590 -5.495 1.00 96.12 101 GLU A N 1
ATOM 825 C CA . GLU A 1 101 ? 10.263 13.419 -4.149 1.00 96.12 101 GLU A CA 1
ATOM 826 C C . GLU A 1 101 ? 9.699 14.422 -3.145 1.00 96.12 101 GLU A C 1
ATOM 828 O O . GLU A 1 101 ? 9.284 14.022 -2.059 1.00 96.12 101 GLU A O 1
ATOM 833 N N . VAL A 1 102 ? 9.653 15.706 -3.512 1.00 97.12 102 VAL A N 1
ATOM 834 C CA . VAL A 1 102 ? 9.088 16.761 -2.658 1.00 97.12 102 VAL A CA 1
ATOM 835 C C . VAL A 1 102 ? 7.611 16.487 -2.382 1.00 97.12 102 VAL A C 1
ATOM 837 O O . VAL A 1 102 ? 7.199 16.486 -1.226 1.00 97.12 102 VAL A O 1
ATOM 840 N N . GLN A 1 103 ? 6.831 16.172 -3.420 1.00 96.69 103 GLN A N 1
ATOM 841 C CA . GLN A 1 103 ? 5.400 15.899 -3.279 1.00 96.69 103 GLN A CA 1
ATOM 842 C C . GLN A 1 103 ? 5.120 14.698 -2.361 1.00 96.69 103 GLN A C 1
ATOM 844 O O . GLN A 1 103 ? 4.219 14.744 -1.523 1.00 96.69 103 GLN A O 1
ATOM 849 N N . VAL A 1 104 ? 5.882 13.614 -2.519 1.00 95.69 104 VAL A N 1
ATOM 850 C CA . VAL A 1 104 ? 5.753 12.413 -1.685 1.00 95.69 104 VAL A CA 1
ATOM 851 C C . VAL A 1 104 ? 6.160 12.714 -0.241 1.00 95.69 104 VAL A C 1
ATOM 853 O O . VAL A 1 104 ? 5.445 12.327 0.678 1.00 95.69 104 VAL A O 1
ATOM 856 N N . ALA A 1 105 ? 7.250 13.455 -0.027 1.00 95.00 105 ALA A N 1
ATOM 857 C CA . ALA A 1 105 ? 7.700 13.835 1.310 1.00 95.00 105 ALA A CA 1
ATOM 858 C C . ALA A 1 105 ? 6.683 14.726 2.045 1.00 95.00 105 ALA A C 1
ATOM 860 O O . ALA A 1 105 ? 6.418 14.511 3.227 1.00 95.00 105 ALA A O 1
ATOM 861 N N . GLU A 1 106 ? 6.076 15.695 1.355 1.00 96.62 106 GLU A N 1
ATOM 862 C CA . GLU A 1 106 ? 5.010 16.536 1.914 1.00 96.62 106 GLU A CA 1
ATOM 863 C C . GLU A 1 106 ? 3.792 15.702 2.322 1.00 96.62 106 GLU A C 1
ATOM 865 O O . GLU A 1 106 ? 3.256 15.873 3.419 1.00 96.62 106 GLU A O 1
ATOM 870 N N . ARG A 1 107 ? 3.378 14.760 1.469 1.00 95.06 107 ARG A N 1
ATOM 871 C CA . ARG A 1 107 ? 2.264 13.851 1.756 1.00 95.06 107 ARG A CA 1
ATOM 872 C C . ARG A 1 107 ? 2.563 12.942 2.947 1.00 95.06 107 ARG A C 1
ATOM 874 O O . ARG A 1 107 ? 1.710 12.791 3.822 1.00 95.06 107 ARG A O 1
ATOM 881 N N . ASP A 1 108 ? 3.762 12.368 3.007 1.00 92.06 108 ASP A N 1
ATOM 882 C CA . ASP A 1 108 ? 4.196 11.523 4.121 1.00 92.06 108 ASP A CA 1
ATOM 883 C C . ASP A 1 108 ? 4.222 12.319 5.436 1.00 92.06 108 ASP A C 1
ATOM 885 O O . ASP A 1 108 ? 3.741 11.834 6.465 1.00 92.06 108 ASP A O 1
ATOM 889 N N . ALA A 1 109 ? 4.694 13.571 5.403 1.00 95.44 109 ALA A N 1
ATOM 890 C CA . ALA A 1 109 ? 4.682 14.467 6.557 1.00 95.44 109 ALA A CA 1
ATOM 891 C C . ALA A 1 109 ? 3.254 14.790 7.029 1.00 95.44 109 ALA A C 1
ATOM 893 O O . ALA A 1 109 ? 2.966 14.698 8.226 1.00 95.44 109 ALA A O 1
ATOM 894 N N . GLN A 1 110 ? 2.339 15.097 6.103 1.00 96.31 110 GLN A N 1
ATOM 895 C CA . GLN A 1 110 ? 0.923 15.319 6.416 1.00 96.31 110 GLN A CA 1
ATOM 896 C C . GLN A 1 110 ? 0.284 14.069 7.030 1.00 96.31 110 GLN A C 1
ATOM 898 O O . GLN A 1 110 ? -0.351 14.147 8.082 1.00 96.31 110 GLN A O 1
ATOM 903 N N . ALA A 1 111 ? 0.503 12.895 6.432 1.00 93.19 111 ALA A N 1
ATOM 904 C CA . ALA A 1 111 ? -0.027 11.636 6.941 1.00 93.19 111 ALA A CA 1
ATOM 905 C C . ALA A 1 111 ? 0.522 11.301 8.339 1.00 93.19 111 ALA A C 1
ATOM 907 O O . ALA A 1 111 ? -0.227 10.833 9.201 1.00 93.19 111 ALA A O 1
ATOM 908 N N . ALA A 1 112 ? 1.809 11.556 8.591 1.00 94.81 112 ALA A N 1
ATOM 909 C CA . ALA A 1 112 ? 2.421 11.377 9.904 1.00 94.81 112 ALA A CA 1
ATOM 910 C C . ALA A 1 112 ? 1.822 12.333 10.947 1.00 94.81 112 ALA A C 1
ATOM 912 O O . ALA A 1 112 ? 1.505 11.905 12.060 1.00 94.81 112 ALA A O 1
ATOM 913 N N . GLN A 1 113 ? 1.596 13.599 10.583 1.00 97.62 113 GLN A N 1
ATOM 914 C CA . GLN A 1 113 ? 0.952 14.580 11.455 1.00 97.62 113 GLN A CA 1
ATOM 915 C C . GLN A 1 113 ? -0.481 14.164 11.807 1.00 97.62 113 GLN A C 1
ATOM 917 O O . GLN A 1 113 ? -0.844 14.169 12.983 1.00 97.62 113 GLN A O 1
ATOM 922 N N . THR A 1 114 ? -1.282 13.736 10.827 1.00 97.56 114 THR A N 1
ATOM 923 C CA . THR A 1 114 ? -2.646 13.245 11.072 1.00 97.56 114 THR A CA 1
ATOM 924 C C . THR A 1 114 ? -2.651 12.027 11.994 1.00 97.56 114 THR A C 1
ATOM 926 O O . THR A 1 114 ? -3.435 11.983 12.942 1.00 97.56 114 THR A O 1
ATOM 929 N N . ARG A 1 115 ? -1.755 11.053 11.775 1.00 96.69 115 ARG A N 1
ATOM 930 C CA . ARG A 1 115 ? -1.635 9.875 12.653 1.00 96.69 115 ARG A CA 1
ATOM 931 C C . ARG A 1 115 ? -1.245 10.261 14.075 1.00 96.69 115 ARG A C 1
ATOM 933 O O . ARG A 1 115 ? -1.792 9.697 15.018 1.00 96.69 115 ARG A O 1
ATOM 940 N N . ARG A 1 116 ? -0.331 11.220 14.231 1.00 98.25 116 ARG A N 1
ATOM 941 C CA . ARG A 1 116 ? 0.085 11.725 15.541 1.00 98.25 116 ARG A CA 1
ATOM 942 C C . ARG A 1 116 ? -1.082 12.376 16.284 1.00 98.25 116 ARG A C 1
ATOM 944 O O . ARG A 1 116 ? -1.350 11.982 17.411 1.00 98.25 116 ARG A O 1
ATOM 951 N N . LEU A 1 117 ? -1.808 13.292 15.642 1.00 98.12 117 LEU A N 1
ATOM 952 C CA . LEU A 1 117 ? -2.977 13.947 16.244 1.00 98.12 117 LEU A CA 1
ATOM 953 C C . LEU A 1 117 ? -4.070 12.933 16.612 1.00 98.12 117 LEU A C 1
ATOM 955 O O . LEU A 1 117 ? -4.648 13.012 17.691 1.00 98.12 117 LEU A O 1
ATOM 959 N N . ALA A 1 118 ? -4.322 11.939 15.754 1.00 96.81 118 ALA A N 1
ATOM 960 C CA . ALA A 1 118 ? -5.277 10.871 16.044 1.00 96.81 118 ALA A CA 1
ATOM 961 C C . ALA A 1 118 ? -4.836 9.994 17.230 1.00 96.81 118 ALA A C 1
ATOM 963 O O . ALA A 1 118 ? -5.665 9.605 18.053 1.00 96.81 118 ALA A O 1
ATOM 964 N N . ALA A 1 119 ? -3.540 9.690 17.341 1.00 97.38 119 ALA A N 1
ATOM 965 C CA . ALA A 1 119 ? -2.989 8.941 18.467 1.00 97.38 119 ALA A CA 1
ATOM 966 C C . ALA A 1 119 ? -3.066 9.739 19.779 1.00 97.38 119 ALA A C 1
ATOM 968 O O . ALA A 1 119 ? -3.451 9.178 20.803 1.00 97.38 119 ALA A O 1
ATOM 969 N N . GLU A 1 120 ? -2.761 11.040 19.742 1.00 98.25 120 GLU A N 1
ATOM 970 C CA . GLU A 1 120 ? -2.886 11.953 20.884 1.00 98.25 120 GLU A CA 1
ATOM 971 C C . GLU A 1 120 ? -4.349 12.075 21.340 1.00 98.25 120 GLU A C 1
ATOM 973 O O . GLU A 1 120 ? -4.634 11.878 22.520 1.00 98.25 120 GLU A O 1
ATOM 978 N N . ALA A 1 121 ? -5.293 12.279 20.415 1.00 97.94 121 ALA A N 1
ATOM 979 C CA . ALA A 1 121 ? -6.724 12.328 20.723 1.00 97.94 121 ALA A CA 1
ATOM 980 C C . ALA A 1 121 ? -7.237 11.003 21.311 1.00 97.94 121 ALA A C 1
ATOM 982 O O . ALA A 1 121 ? -7.975 10.994 22.295 1.00 97.94 121 ALA A O 1
ATOM 983 N N . LYS A 1 122 ? -6.805 9.860 20.758 1.00 96.81 122 LYS A N 1
ATOM 984 C CA . LYS A 1 122 ? -7.145 8.537 21.300 1.00 96.81 122 LYS A CA 1
ATOM 985 C C . LYS A 1 122 ? -6.575 8.334 22.706 1.00 96.81 122 LYS A C 1
ATOM 987 O O . LYS A 1 122 ? -7.246 7.746 23.551 1.00 96.81 122 LYS A O 1
ATOM 992 N N . ALA A 1 123 ? -5.356 8.805 22.964 1.00 97.81 123 ALA A N 1
ATOM 993 C CA . ALA A 1 123 ? -4.738 8.733 24.284 1.00 97.81 123 ALA A CA 1
ATOM 994 C C . ALA A 1 123 ? -5.467 9.623 25.304 1.00 97.81 123 ALA A C 1
ATOM 996 O O . ALA A 1 123 ? -5.700 9.176 26.425 1.00 97.81 123 ALA A O 1
ATOM 997 N N . GLN A 1 124 ? -5.880 10.832 24.909 1.00 97.88 124 GLN A N 1
ATOM 998 C CA . GLN A 1 124 ? -6.684 11.733 25.742 1.00 97.88 124 GLN A CA 1
ATOM 999 C C . GLN A 1 124 ? -8.050 11.124 26.072 1.00 97.88 124 GLN A C 1
ATOM 1001 O O . GLN A 1 124 ? -8.382 11.002 27.245 1.00 97.88 124 GLN A O 1
ATOM 1006 N N . ALA A 1 125 ? -8.781 10.623 25.072 1.00 97.38 125 ALA A N 1
ATOM 1007 C CA . ALA A 1 125 ? -10.065 9.955 25.291 1.00 97.38 125 ALA A CA 1
ATOM 1008 C C . ALA A 1 125 ? -9.933 8.730 26.216 1.00 97.38 125 ALA A C 1
ATOM 1010 O O . ALA A 1 125 ? -10.772 8.500 27.085 1.00 97.38 125 ALA A O 1
ATOM 1011 N N . ALA A 1 126 ? -8.854 7.951 26.076 1.00 96.69 126 ALA A N 1
ATOM 1012 C CA . ALA A 1 126 ? -8.579 6.828 26.969 1.00 96.69 126 ALA A CA 1
ATOM 1013 C C . ALA A 1 126 ? -8.238 7.276 28.403 1.00 96.69 126 ALA A C 1
ATOM 1015 O O . ALA A 1 126 ? -8.594 6.581 29.355 1.00 96.69 126 ALA A O 1
ATOM 1016 N N . ALA A 1 127 ? -7.554 8.411 28.575 1.00 97.38 127 ALA A N 1
ATOM 1017 C CA . ALA A 1 127 ? -7.254 8.982 29.887 1.00 97.38 127 ALA A CA 1
ATOM 1018 C C . ALA A 1 127 ? -8.513 9.543 30.567 1.00 97.38 127 ALA A C 1
ATOM 1020 O O . ALA A 1 127 ? -8.743 9.259 31.740 1.00 97.38 127 ALA A O 1
ATOM 1021 N N . GLU A 1 128 ? -9.363 10.259 29.828 1.00 96.56 128 GLU A N 1
ATOM 1022 C CA . GLU A 1 128 ? -10.654 10.763 30.314 1.00 96.56 128 GLU A CA 1
ATOM 1023 C C . GLU A 1 128 ? -11.592 9.620 30.715 1.00 96.56 128 GLU A C 1
ATOM 1025 O O . GLU A 1 128 ? -12.187 9.659 31.791 1.00 96.56 128 GLU A O 1
ATOM 1030 N N . ALA A 1 129 ? -11.660 8.553 29.910 1.00 95.50 129 ALA A N 1
ATOM 1031 C CA . ALA A 1 129 ? -12.441 7.364 30.242 1.00 95.50 129 ALA A CA 1
ATOM 1032 C C . ALA A 1 129 ? -11.955 6.688 31.539 1.00 95.50 129 ALA A C 1
ATOM 1034 O O . ALA A 1 129 ? -12.772 6.253 32.351 1.00 95.50 129 ALA A O 1
ATOM 1035 N N . LYS A 1 130 ? -10.634 6.632 31.767 1.00 96.38 130 LYS A N 1
ATOM 1036 C CA . LYS A 1 130 ? -10.061 6.118 33.023 1.00 96.38 130 LYS A CA 1
ATOM 1037 C C . LYS A 1 130 ? -10.379 7.023 34.217 1.00 96.38 130 LYS A C 1
ATOM 1039 O O . LYS A 1 130 ? -10.796 6.514 35.251 1.00 96.38 130 LYS A O 1
ATOM 1044 N N . ALA A 1 131 ? -10.252 8.342 34.066 1.00 95.31 131 ALA A N 1
ATOM 1045 C CA . ALA A 1 131 ? -10.567 9.296 35.132 1.00 95.31 131 ALA A CA 1
ATOM 1046 C C . ALA A 1 131 ? -12.059 9.264 35.522 1.00 95.31 131 ALA A C 1
ATOM 1048 O O . ALA A 1 131 ? -12.396 9.261 36.706 1.00 95.31 131 ALA A O 1
ATOM 1049 N N . ALA A 1 132 ? -12.962 9.165 34.540 1.00 92.44 132 ALA A N 1
ATOM 1050 C CA . ALA A 1 132 ? -14.400 9.034 34.784 1.00 92.44 132 ALA A CA 1
ATOM 1051 C C . ALA A 1 132 ? -14.757 7.728 35.522 1.00 92.44 132 ALA A C 1
ATOM 1053 O O . ALA A 1 132 ? -15.618 7.724 36.410 1.00 92.44 132 ALA A O 1
ATOM 1054 N N . ALA A 1 133 ? -14.072 6.625 35.197 1.00 91.44 133 ALA A N 1
ATOM 1055 C CA . ALA A 1 133 ? -14.231 5.359 35.909 1.00 91.44 133 ALA A CA 1
ATOM 1056 C C . ALA A 1 133 ? -13.787 5.459 37.383 1.00 91.44 133 ALA A C 1
ATOM 1058 O O . ALA A 1 133 ? -14.477 4.941 38.261 1.00 91.44 133 ALA A O 1
ATOM 1059 N N . GLU A 1 134 ? -12.693 6.170 37.680 1.00 89.94 134 GLU A N 1
ATOM 1060 C CA . GLU A 1 134 ? -12.200 6.360 39.054 1.00 89.94 134 GLU A CA 1
ATOM 1061 C C . GLU A 1 134 ? -13.104 7.277 39.897 1.00 89.94 134 GLU A C 1
ATOM 1063 O O . GLU A 1 134 ? -13.402 6.949 41.048 1.00 89.94 134 GLU A O 1
ATOM 1068 N N . SER A 1 135 ? -13.625 8.383 39.343 1.00 84.94 135 SER A N 1
ATOM 1069 C CA . SER A 1 135 ? -14.554 9.261 40.081 1.00 84.94 135 SER A CA 1
ATOM 1070 C C . SER A 1 135 ? -15.881 8.583 40.432 1.00 84.94 135 SER A C 1
ATOM 1072 O O . SER A 1 135 ? -16.476 8.904 41.461 1.00 84.94 135 SER A O 1
ATOM 1074 N N . THR A 1 136 ? -16.331 7.611 39.637 1.00 77.88 136 THR A N 1
ATOM 1075 C CA . THR A 1 136 ? -17.562 6.857 39.931 1.00 77.88 136 THR A CA 1
ATOM 1076 C C . THR A 1 136 ? -17.362 5.860 41.086 1.00 77.88 136 THR A C 1
ATOM 1078 O O . THR A 1 136 ? -18.308 5.548 41.807 1.00 77.88 136 THR A O 1
ATOM 1081 N N . ALA A 1 137 ? -16.127 5.411 41.340 1.00 73.50 137 ALA A N 1
ATOM 1082 C CA . ALA A 1 137 ? -15.820 4.470 42.420 1.00 73.50 137 ALA A CA 1
ATOM 1083 C C . ALA A 1 137 ? -15.742 5.123 43.818 1.00 73.50 137 ALA A C 1
ATOM 1085 O O . ALA A 1 137 ? -15.962 4.443 44.818 1.00 73.50 137 ALA A O 1
ATOM 1086 N N . ALA A 1 138 ? -15.468 6.430 43.915 1.00 70.25 138 ALA A N 1
ATOM 1087 C CA . ALA A 1 138 ? -15.241 7.113 45.198 1.00 70.25 138 ALA A CA 1
ATOM 1088 C C . ALA A 1 138 ? -16.512 7.669 45.881 1.00 70.25 138 ALA A C 1
ATOM 1090 O O . ALA A 1 138 ? -16.448 8.106 47.029 1.00 70.25 138 ALA A O 1
ATOM 1091 N N . GLY A 1 139 ? -17.663 7.671 45.198 1.00 59.03 139 GLY A N 1
ATOM 1092 C CA . GLY A 1 139 ? -18.883 8.354 45.656 1.00 59.03 139 GLY A CA 1
ATOM 1093 C C . GLY A 1 139 ? -20.002 7.466 46.205 1.00 59.03 139 GLY A C 1
ATOM 1094 O O . GLY A 1 139 ? -21.041 7.997 46.587 1.00 59.03 139 GLY A O 1
ATOM 1095 N N . THR A 1 140 ? -19.835 6.141 46.253 1.00 58.09 140 THR A N 1
ATOM 1096 C CA . THR A 1 140 ? -20.882 5.255 46.790 1.00 58.09 140 THR A CA 1
ATOM 1097 C C . THR A 1 140 ? -20.625 5.003 48.280 1.00 58.09 140 THR A C 1
ATOM 1099 O O . THR A 1 140 ? -19.741 4.206 48.602 1.00 58.09 140 THR A O 1
ATOM 1102 N N . PRO A 1 141 ? -21.351 5.650 49.220 1.00 62.81 141 PRO A N 1
ATOM 1103 C CA . PRO A 1 141 ? -21.354 5.211 50.609 1.00 62.81 141 PRO A CA 1
ATOM 1104 C C . PRO A 1 141 ? -21.785 3.749 50.639 1.00 62.81 141 PRO A C 1
ATOM 1106 O O . PRO A 1 141 ? -22.755 3.374 49.977 1.00 62.81 141 PRO A O 1
ATOM 1109 N N . ALA A 1 142 ? -21.034 2.941 51.387 1.00 51.34 142 ALA A N 1
ATOM 1110 C CA . ALA A 1 142 ? -21.250 1.518 51.595 1.00 51.34 142 ALA A CA 1
ATOM 1111 C C . ALA A 1 142 ? -22.637 1.255 52.206 1.00 51.34 142 ALA A C 1
ATOM 1113 O O . ALA A 1 142 ? -22.789 1.002 53.397 1.00 51.34 142 ALA A O 1
ATOM 1114 N N . THR A 1 143 ? -23.671 1.319 51.375 1.00 58.09 143 THR A N 1
ATOM 1115 C CA . THR A 1 143 ? -24.902 0.582 51.609 1.00 58.09 143 THR A CA 1
ATOM 1116 C C . THR A 1 143 ? -24.519 -0.881 51.402 1.00 58.09 143 THR A C 1
ATOM 1118 O O . THR A 1 143 ? -23.921 -1.185 50.364 1.00 58.09 143 THR A O 1
ATOM 1121 N N . PRO A 1 144 ? -24.778 -1.778 52.373 1.00 59.50 144 PRO A N 1
ATOM 1122 C CA . PRO A 1 144 ? -24.553 -3.206 52.201 1.00 59.50 144 PRO A CA 1
ATOM 1123 C C . PRO A 1 144 ? -25.132 -3.613 50.846 1.00 59.50 144 PRO A C 1
ATOM 1125 O O . PRO A 1 144 ? -26.291 -3.275 50.586 1.00 59.50 144 PRO A O 1
ATOM 1128 N N . PRO A 1 145 ? -24.347 -4.242 49.957 1.00 52.09 145 PRO A N 1
ATOM 1129 C CA . PRO A 1 145 ? -24.819 -4.556 48.625 1.00 52.09 145 PRO A CA 1
ATOM 1130 C C . PRO A 1 145 ? -26.034 -5.470 48.762 1.00 52.09 145 PRO A C 1
ATOM 1132 O O . PRO A 1 145 ? -25.914 -6.653 49.081 1.00 52.09 145 PRO A O 1
ATOM 1135 N N . ALA A 1 146 ? -27.219 -4.916 48.500 1.00 56.00 146 ALA A N 1
ATOM 1136 C CA . ALA A 1 146 ? -28.275 -5.715 47.918 1.00 56.00 146 ALA A CA 1
ATOM 1137 C C . ALA A 1 146 ? -27.644 -6.385 46.683 1.00 56.00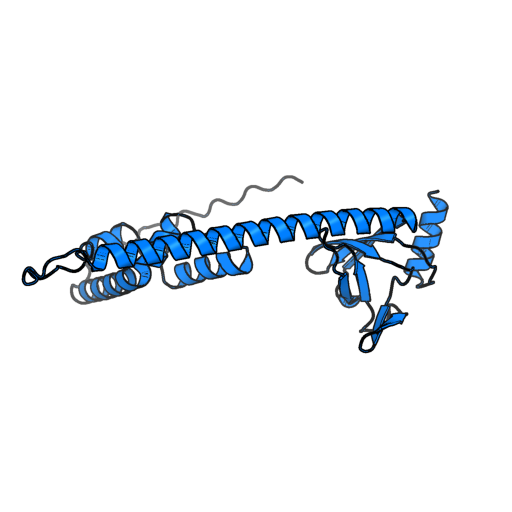 146 ALA A C 1
ATOM 1139 O O . ALA A 1 146 ? -26.937 -5.697 45.940 1.00 56.00 146 ALA A O 1
ATOM 1140 N N . PRO A 1 147 ? -27.797 -7.707 46.515 1.00 54.88 147 PRO A N 1
ATOM 1141 C CA . PRO A 1 147 ? -27.097 -8.488 45.504 1.00 54.88 147 PRO A CA 1
ATOM 1142 C C . PRO A 1 147 ? -27.239 -7.803 44.147 1.00 54.88 147 PRO A C 1
ATOM 1144 O O . PRO A 1 147 ? -28.328 -7.749 43.578 1.00 54.88 147 PRO A O 1
ATOM 1147 N N . VAL A 1 148 ? -26.137 -7.216 43.672 1.00 45.12 148 VAL A N 1
ATOM 1148 C CA . VAL A 1 148 ? -26.077 -6.566 42.368 1.00 45.12 148 VAL A CA 1
ATOM 1149 C C . VAL A 1 148 ? -26.145 -7.697 41.366 1.00 45.12 148 VAL A C 1
ATOM 1151 O O . VAL A 1 148 ? -25.172 -8.409 41.122 1.00 45.12 148 VAL A O 1
ATOM 1154 N N . THR A 1 149 ? -27.354 -7.919 40.874 1.00 50.59 149 THR A N 1
ATOM 1155 C CA . THR A 1 149 ? -27.631 -8.840 39.789 1.00 50.59 149 THR A CA 1
ATOM 1156 C C . THR A 1 149 ? -26.681 -8.463 38.646 1.00 50.59 149 THR A C 1
ATOM 1158 O O . THR A 1 149 ? -26.694 -7.296 38.239 1.00 50.59 149 THR A O 1
ATOM 1161 N N . PRO A 1 150 ? -25.827 -9.379 38.142 1.00 55.03 150 PRO A N 1
ATOM 1162 C CA . PRO A 1 150 ? -25.109 -9.153 36.885 1.00 55.03 150 PRO A CA 1
ATOM 1163 C C . PRO A 1 150 ? -26.115 -8.661 35.836 1.00 55.03 150 PRO A C 1
ATOM 1165 O O . PRO A 1 150 ? -27.287 -9.027 35.978 1.00 55.03 150 PRO A O 1
ATOM 1168 N N . PRO A 1 151 ? -25.714 -7.851 34.827 1.00 49.88 151 PRO A N 1
ATOM 1169 C CA . PRO A 1 151 ? -26.612 -7.467 33.739 1.00 49.88 151 PRO A CA 1
ATOM 1170 C C . PRO A 1 151 ? -27.323 -8.735 33.320 1.00 49.88 151 PRO A C 1
ATOM 1172 O O . PRO A 1 151 ? -26.648 -9.685 32.913 1.00 49.88 151 PRO A O 1
ATOM 1175 N N . THR A 1 152 ? -28.627 -8.796 33.619 1.00 49.19 152 THR A N 1
ATOM 1176 C CA . THR A 1 152 ? -29.370 -10.048 33.562 1.00 49.19 152 THR A CA 1
ATOM 1177 C C . THR A 1 152 ? -29.072 -10.590 32.185 1.00 49.19 152 THR A C 1
ATOM 1179 O O . THR A 1 152 ? -29.365 -9.863 31.230 1.00 49.19 152 THR A O 1
ATOM 1182 N N . PRO A 1 153 ? -28.387 -11.747 32.063 1.00 52.69 153 PRO A N 1
ATOM 1183 C CA . PRO A 1 153 ? -28.074 -12.298 30.760 1.00 52.69 153 PRO A CA 1
ATOM 1184 C C . PRO A 1 153 ? -29.397 -12.269 30.026 1.00 52.69 153 PRO A C 1
ATOM 1186 O O . PRO A 1 153 ? -30.369 -12.839 30.538 1.00 52.69 153 PRO A O 1
ATOM 1189 N N . ALA A 1 154 ? -29.465 -11.482 28.941 1.00 50.06 154 ALA A N 1
ATOM 1190 C CA . ALA A 1 154 ? -30.669 -11.411 28.130 1.00 50.06 154 ALA A CA 1
ATOM 1191 C C . ALA A 1 154 ? -31.097 -12.865 27.966 1.00 50.06 154 ALA A C 1
ATOM 1193 O O . ALA A 1 154 ? -30.218 -13.685 27.659 1.00 50.06 154 ALA A O 1
ATOM 1194 N N . PRO A 1 155 ? -32.335 -13.213 28.364 1.00 60.16 155 PRO A N 1
ATOM 1195 C CA . PRO A 1 155 ? -32.702 -14.597 28.600 1.00 60.16 155 PRO A CA 1
ATOM 1196 C C . PRO A 1 155 ? -32.218 -15.381 27.390 1.00 60.16 155 PRO A C 1
ATOM 1198 O O . PRO A 1 155 ? -32.580 -15.024 26.278 1.00 60.16 155 PRO A O 1
ATOM 1201 N N . MET A 1 156 ? -31.337 -16.368 27.601 1.00 62.56 156 MET A N 1
ATOM 1202 C CA . MET A 1 156 ? -30.646 -17.135 26.550 1.00 62.56 156 MET A CA 1
ATOM 1203 C C . MET A 1 156 ? -31.453 -17.388 25.253 1.00 62.56 156 MET A C 1
ATOM 1205 O O . MET A 1 156 ? -30.844 -17.336 24.183 1.00 62.56 156 MET A O 1
ATOM 1209 N N . PRO A 1 157 ? -32.790 -17.611 25.276 1.00 69.44 157 PRO A N 1
ATOM 1210 C CA . PRO A 1 157 ? -33.616 -17.622 24.064 1.00 69.44 157 PRO A CA 1
ATOM 1211 C C . PRO A 1 157 ? -33.545 -16.384 23.147 1.00 69.44 157 PRO A C 1
ATOM 1213 O O . PRO A 1 157 ? -33.754 -16.543 21.948 1.00 69.44 157 PRO A O 1
ATOM 1216 N N . ASP A 1 158 ? -33.283 -15.173 23.637 1.00 86.44 158 ASP A N 1
ATOM 1217 C CA . ASP A 1 158 ? -33.292 -13.960 22.806 1.00 86.44 158 ASP A CA 1
ATOM 1218 C C . ASP A 1 158 ? -32.022 -13.811 21.959 1.00 86.4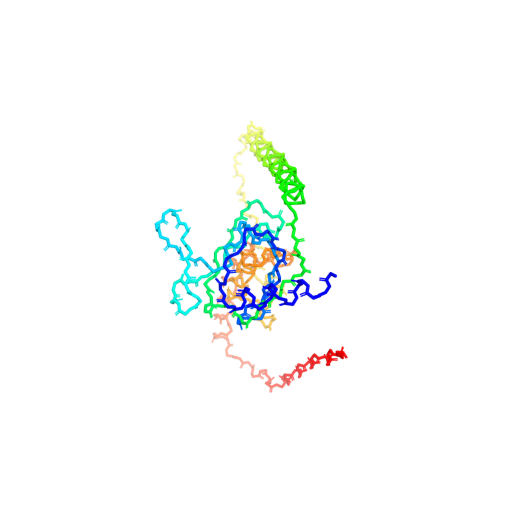4 158 ASP A C 1
ATOM 1220 O O . ASP A 1 158 ? -32.104 -13.352 20.820 1.00 86.44 158 ASP A O 1
ATOM 1224 N N . LEU A 1 159 ? -30.872 -14.307 22.433 1.00 89.06 159 LEU A N 1
ATOM 1225 C CA . LEU A 1 159 ? -29.623 -14.292 21.659 1.00 89.06 159 LEU A CA 1
ATOM 1226 C C . LEU A 1 159 ? -29.696 -15.187 20.416 1.00 89.06 159 LEU A C 1
ATOM 1228 O O . LEU A 1 159 ? -29.181 -14.825 19.361 1.00 89.06 159 LEU A O 1
ATOM 1232 N N . LEU A 1 160 ? -30.366 -16.339 20.518 1.00 91.88 160 LEU A N 1
ATOM 1233 C CA . LEU A 1 160 ? -30.559 -17.245 19.382 1.00 91.88 160 LEU A CA 1
ATOM 1234 C C . LEU A 1 160 ? -31.602 -16.731 18.381 1.00 91.88 160 LEU A C 1
ATOM 1236 O O . LEU A 1 160 ? -31.554 -17.115 17.216 1.00 91.88 160 LEU A O 1
ATOM 1240 N N . LYS A 1 161 ? -32.526 -15.855 18.801 1.00 93.44 161 LYS A N 1
ATOM 1241 C CA . LYS A 1 161 ? -33.432 -15.155 17.875 1.00 93.44 161 LYS A CA 1
ATOM 1242 C C . LYS A 1 161 ? -32.715 -14.041 17.119 1.00 93.44 161 LYS A C 1
ATOM 1244 O O . LYS A 1 161 ? -32.984 -13.850 15.939 1.00 93.44 161 LYS A O 1
ATOM 1249 N N . GLU A 1 162 ? -31.839 -13.304 17.803 1.00 93.88 162 GLU A N 1
ATOM 1250 C CA . GLU A 1 162 ? -31.078 -12.199 17.211 1.00 93.88 162 GLU A CA 1
ATOM 1251 C C . GLU A 1 162 ? -29.973 -12.708 16.267 1.00 93.88 162 GLU A C 1
ATOM 1253 O O . GLU A 1 162 ? -29.770 -12.146 15.191 1.00 93.88 162 GLU A O 1
ATOM 1258 N N . PHE A 1 163 ? -29.320 -13.820 16.625 1.00 96.25 163 PHE A N 1
ATOM 1259 C CA . PHE A 1 163 ? -28.250 -14.453 15.848 1.00 96.25 163 PHE A CA 1
ATOM 1260 C C . PHE A 1 163 ? -28.561 -15.934 15.581 1.00 96.25 163 PHE A C 1
ATOM 1262 O O . PHE A 1 163 ? -27.952 -16.827 16.178 1.00 96.25 163 PHE A O 1
ATOM 1269 N N . PRO A 1 164 ? -29.529 -16.241 14.705 1.00 95.00 164 PRO A N 1
ATOM 1270 C CA . PRO A 1 164 ? -29.941 -17.617 14.469 1.00 95.00 164 PRO A CA 1
ATOM 1271 C C . PRO A 1 164 ? -28.858 -18.396 13.704 1.00 95.00 164 PRO A C 1
ATOM 1273 O O . PRO A 1 164 ? -28.381 -17.924 12.665 1.00 95.00 164 PRO A O 1
ATOM 1276 N N . PRO A 1 165 ? -28.486 -19.611 14.152 1.00 92.56 165 PRO A N 1
ATOM 1277 C CA . PRO A 1 165 ? -27.434 -20.402 13.509 1.00 92.56 165 PRO A CA 1
ATOM 1278 C C . PRO A 1 165 ? -27.767 -20.757 12.051 1.00 92.56 165 PRO A C 1
ATOM 1280 O O . PRO A 1 165 ? -26.868 -20.859 11.221 1.00 92.56 165 PRO A O 1
ATOM 1283 N N . GLU A 1 166 ? -29.055 -20.858 11.704 1.00 91.81 166 GLU A N 1
ATOM 1284 C CA . GLU A 1 166 ? -29.523 -21.117 10.334 1.00 91.81 166 GLU A CA 1
ATOM 1285 C C . GLU A 1 166 ? -29.194 -19.983 9.348 1.00 91.81 166 GLU A C 1
ATOM 1287 O O . GLU A 1 166 ? -29.073 -20.221 8.150 1.00 91.81 166 GLU A O 1
ATOM 1292 N N . GLN A 1 167 ? -28.984 -18.753 9.836 1.00 93.88 167 GLN A N 1
ATOM 1293 C CA . GLN A 1 167 ? -28.533 -17.621 9.011 1.00 93.88 167 GLN A CA 1
ATOM 1294 C C . GLN A 1 167 ? -27.000 -17.571 8.855 1.00 93.88 167 GLN A C 1
ATOM 1296 O O . GLN A 1 167 ? -26.449 -16.601 8.326 1.00 93.88 167 GLN A O 1
ATOM 1301 N N . GLY A 1 168 ? -26.295 -18.612 9.306 1.00 95.44 168 GLY A N 1
ATOM 1302 C CA . GLY A 1 168 ? -24.842 -18.720 9.219 1.00 95.44 168 GLY A CA 1
ATOM 1303 C C . GLY A 1 168 ? -24.097 -17.942 10.301 1.00 95.44 168 GLY A C 1
ATOM 1304 O O . GLY A 1 168 ? -22.919 -17.649 10.117 1.00 95.44 168 GLY A O 1
ATOM 1305 N N . TRP A 1 169 ? -24.753 -17.577 11.407 1.00 96.62 169 TRP A N 1
ATOM 1306 C CA . TRP A 1 169 ? -24.066 -17.062 12.594 1.00 96.62 169 TRP A CA 1
ATOM 1307 C C . TRP A 1 169 ? -23.367 -18.226 13.300 1.00 96.62 169 TRP A C 1
ATOM 1309 O O . TRP A 1 169 ? -24.014 -19.152 13.782 1.00 96.62 169 TRP A O 1
ATOM 1319 N N . SER A 1 170 ? -22.036 -18.217 13.283 1.00 96.75 170 SER A N 1
ATOM 1320 C CA . SER A 1 170 ? -21.188 -19.292 13.800 1.00 96.75 170 SER A CA 1
ATOM 1321 C C . SER A 1 170 ? -19.839 -18.748 14.275 1.00 96.75 170 SER A C 1
ATOM 1323 O O . SER A 1 170 ? -19.474 -17.610 13.974 1.00 96.75 170 SER A O 1
ATOM 1325 N N . GLU A 1 171 ? -19.072 -19.577 14.986 1.00 96.88 171 GLU A N 1
ATOM 1326 C CA . GLU A 1 171 ? -17.682 -19.270 15.358 1.00 96.88 171 GLU A CA 1
ATOM 1327 C C . GLU A 1 171 ? -16.797 -19.043 14.125 1.00 96.88 171 GLU A C 1
ATOM 1329 O O . GLU A 1 171 ? -15.967 -18.137 14.110 1.00 96.88 171 GLU A O 1
ATOM 1334 N N . GLU A 1 172 ? -17.027 -19.803 13.050 1.00 96.69 172 GLU A N 1
ATOM 1335 C CA . GLU A 1 172 ? -16.331 -19.605 11.774 1.00 96.69 172 GLU A CA 1
ATOM 1336 C C . GLU A 1 172 ? -16.627 -18.223 11.187 1.00 96.69 172 GLU A C 1
ATOM 1338 O O . GLU A 1 172 ? -15.715 -17.546 10.711 1.00 96.69 172 GLU A O 1
ATOM 1343 N N . ARG A 1 173 ? -17.880 -17.759 11.284 1.00 96.88 173 ARG A N 1
ATOM 1344 C CA . ARG A 1 173 ? -18.255 -16.418 10.830 1.00 96.88 173 ARG A CA 1
ATOM 1345 C C . ARG A 1 173 ? -17.622 -15.322 11.682 1.00 96.88 173 ARG A C 1
ATOM 1347 O O . ARG A 1 173 ? -17.188 -14.317 11.126 1.00 96.88 173 ARG A O 1
ATOM 1354 N N . ALA A 1 174 ? -17.520 -15.510 12.999 1.00 97.50 174 ALA A N 1
ATOM 1355 C CA . ALA A 1 174 ? -16.776 -14.589 13.861 1.00 97.50 174 ALA A CA 1
ATOM 1356 C C . ALA A 1 174 ? -15.300 -14.491 13.428 1.00 97.50 174 ALA A C 1
ATOM 1358 O O . ALA A 1 174 ? -14.792 -13.389 13.212 1.00 97.50 174 ALA A O 1
ATOM 1359 N N . ALA A 1 175 ? -14.645 -15.632 13.197 1.00 97.50 175 ALA A N 1
ATOM 1360 C CA . ALA A 1 175 ? -13.261 -15.679 12.726 1.00 97.50 175 ALA A CA 1
ATOM 1361 C C . ALA A 1 175 ? -13.084 -15.045 11.333 1.00 97.50 175 ALA A C 1
ATOM 1363 O O . ALA A 1 175 ? -12.071 -14.395 11.060 1.00 97.50 175 ALA A O 1
ATOM 1364 N N . GLU A 1 176 ? -14.064 -15.197 10.438 1.00 97.12 176 GLU A N 1
ATOM 1365 C CA . GLU A 1 176 ? -14.060 -14.543 9.129 1.00 97.12 176 GLU A CA 1
ATOM 1366 C C . GLU A 1 176 ? -14.173 -13.017 9.249 1.00 97.12 176 GLU A C 1
ATOM 1368 O O . GLU A 1 176 ? -13.416 -12.299 8.590 1.00 97.12 176 GLU A O 1
ATOM 1373 N N . ILE A 1 177 ? -15.061 -12.513 10.114 1.00 97.06 177 ILE A N 1
ATOM 1374 C CA . ILE A 1 177 ? -15.213 -11.074 10.379 1.00 97.06 177 ILE A CA 1
ATOM 1375 C C . ILE A 1 177 ? -13.889 -10.489 10.896 1.00 97.06 177 ILE A C 1
ATOM 1377 O O . ILE A 1 177 ? -13.419 -9.468 10.382 1.00 97.06 177 ILE A O 1
ATOM 1381 N N . GLU A 1 178 ? -13.238 -11.154 11.855 1.00 96.56 178 GLU A N 1
ATOM 1382 C CA . GLU A 1 178 ? -11.933 -10.731 12.377 1.00 96.56 178 GLU A CA 1
ATOM 1383 C C . GLU A 1 178 ? -10.832 -10.778 11.311 1.00 96.56 178 GLU A C 1
ATOM 1385 O O . GLU A 1 178 ? -10.056 -9.828 11.165 1.00 96.56 178 GLU A O 1
ATOM 1390 N N . ARG A 1 179 ? -10.788 -11.840 10.497 1.00 96.81 179 ARG A N 1
ATOM 1391 C CA . ARG A 1 179 ? -9.832 -11.945 9.387 1.00 96.81 179 ARG A CA 1
ATOM 1392 C C . ARG A 1 179 ? -10.039 -10.824 8.373 1.00 96.81 179 ARG A C 1
ATOM 1394 O O . ARG A 1 179 ? -9.062 -10.230 7.920 1.00 96.81 179 ARG A O 1
ATOM 1401 N N . ARG A 1 180 ? -11.287 -10.512 8.019 1.00 96.94 180 ARG A N 1
ATOM 1402 C CA . ARG A 1 180 ? -11.623 -9.451 7.059 1.00 96.94 180 ARG A CA 1
ATOM 1403 C C . ARG A 1 180 ? -11.164 -8.082 7.561 1.00 96.94 180 ARG A C 1
ATOM 1405 O O . ARG A 1 180 ? -10.616 -7.302 6.781 1.00 96.94 180 ARG A O 1
ATOM 1412 N N . LYS A 1 181 ? -11.297 -7.831 8.865 1.00 94.12 181 LYS A N 1
ATOM 1413 C CA . LYS A 1 181 ? -10.774 -6.628 9.522 1.00 94.12 181 LYS A CA 1
ATOM 1414 C C . LYS A 1 181 ? -9.254 -6.510 9.391 1.00 94.12 181 LYS A C 1
ATOM 1416 O O . LYS A 1 181 ? -8.765 -5.425 9.104 1.00 94.12 181 LYS A O 1
ATOM 1421 N N . ILE A 1 182 ? -8.514 -7.607 9.557 1.00 90.94 182 ILE A N 1
ATOM 1422 C CA . ILE A 1 182 ? -7.042 -7.605 9.491 1.00 90.94 182 ILE A CA 1
ATOM 1423 C C . ILE A 1 182 ? -6.533 -7.518 8.046 1.00 90.94 182 ILE A C 1
ATOM 1425 O O . ILE A 1 182 ? -5.648 -6.723 7.750 1.00 90.94 182 ILE A O 1
ATOM 1429 N N . VAL A 1 183 ? -7.077 -8.338 7.144 1.00 91.31 183 VAL A N 1
ATOM 1430 C CA . VAL A 1 183 ? -6.549 -8.509 5.780 1.00 91.31 183 VAL A CA 1
ATOM 1431 C C . VAL A 1 183 ? -6.994 -7.385 4.850 1.00 91.31 183 VAL A C 1
ATOM 1433 O O . VAL A 1 183 ? -6.208 -6.901 4.042 1.00 91.31 183 VAL A O 1
ATOM 1436 N N . VAL A 1 184 ? -8.264 -6.990 4.940 1.00 88.69 184 VAL A N 1
ATOM 1437 C CA . VAL A 1 184 ? -8.885 -6.036 4.007 1.00 88.69 184 VAL A CA 1
ATOM 1438 C C . VAL A 1 184 ? -9.015 -4.647 4.640 1.00 88.69 184 VAL A C 1
ATOM 1440 O O . VAL A 1 184 ? -9.237 -3.669 3.934 1.00 88.69 184 VAL A O 1
ATOM 1443 N N . GLY A 1 185 ? -8.889 -4.537 5.968 1.00 87.81 185 GLY A N 1
ATOM 1444 C CA . GLY A 1 185 ? -9.164 -3.290 6.687 1.00 87.81 185 GLY A CA 1
ATOM 1445 C C . GLY A 1 185 ? -10.653 -2.934 6.724 1.00 87.81 185 GLY A C 1
ATOM 1446 O O . GLY A 1 185 ? -11.004 -1.799 7.039 1.00 87.81 185 GLY A O 1
ATOM 1447 N N . ALA A 1 186 ? -11.541 -3.876 6.385 1.00 94.88 186 ALA A N 1
ATOM 1448 C CA . ALA A 1 186 ? -12.979 -3.646 6.424 1.00 94.88 186 ALA A CA 1
ATOM 1449 C C . ALA A 1 186 ? -13.498 -3.857 7.851 1.00 94.88 186 ALA A C 1
ATOM 1451 O O . ALA A 1 186 ? -13.412 -4.957 8.399 1.00 94.88 186 ALA A O 1
ATOM 1452 N N . TYR A 1 187 ? -14.031 -2.793 8.446 1.00 93.62 187 TYR A N 1
ATOM 1453 C CA . TYR A 1 187 ? -14.573 -2.826 9.800 1.00 93.62 187 TYR A CA 1
ATOM 1454 C C . TYR A 1 187 ? -15.897 -3.611 9.852 1.00 93.62 187 TYR A C 1
ATOM 1456 O O . TYR A 1 187 ? -16.663 -3.557 8.885 1.00 93.62 187 TYR A O 1
ATOM 1464 N N . PRO A 1 188 ? -16.172 -4.342 10.950 1.00 96.25 188 PRO A N 1
ATOM 1465 C CA . PRO A 1 188 ? -17.464 -4.989 11.160 1.00 96.25 188 PRO A CA 1
ATOM 1466 C C . PRO A 1 188 ? -18.599 -3.961 11.150 1.00 96.25 188 PRO A C 1
ATOM 1468 O O . PRO A 1 188 ? -18.423 -2.840 11.631 1.00 96.25 188 PRO A O 1
ATOM 1471 N N . ASN A 1 189 ? -19.764 -4.336 10.623 1.00 96.75 189 ASN A N 1
ATOM 1472 C CA . ASN A 1 189 ? -20.973 -3.527 10.802 1.00 96.75 189 ASN A CA 1
ATOM 1473 C C . ASN A 1 189 ? -21.514 -3.645 12.248 1.00 96.75 189 ASN A C 1
ATOM 1475 O O . ASN A 1 189 ? -21.029 -4.463 13.027 1.00 96.75 189 ASN A O 1
ATOM 1479 N N . GLU A 1 190 ? -22.519 -2.844 12.623 1.00 95.62 190 GLU A N 1
ATOM 1480 C CA . GLU A 1 190 ? -23.058 -2.833 13.999 1.00 95.62 190 GLU A CA 1
ATOM 1481 C C . GLU A 1 190 ? -23.564 -4.210 14.464 1.00 95.62 190 GLU A C 1
ATOM 1483 O O . GLU A 1 190 ? -23.338 -4.599 15.608 1.00 95.62 190 GLU A O 1
ATOM 1488 N N . GLN A 1 191 ? -24.203 -4.976 13.574 1.00 96.44 191 GLN A N 1
ATOM 1489 C CA . GLN A 1 191 ? -24.724 -6.309 13.887 1.00 96.44 191 GLN A CA 1
ATOM 1490 C C . GLN A 1 191 ? -23.593 -7.334 14.068 1.00 96.44 191 GLN A C 1
ATOM 1492 O O . GLN A 1 191 ? -23.621 -8.128 15.005 1.00 96.44 191 GLN A O 1
ATOM 1497 N N . GLU A 1 192 ? -22.583 -7.302 13.197 1.00 96.88 192 GLU A N 1
ATOM 1498 C CA . GLU A 1 192 ? -21.377 -8.130 13.296 1.00 96.88 192 GLU A CA 1
ATOM 1499 C C . GLU A 1 192 ? -20.583 -7.803 14.566 1.00 96.88 192 GLU A C 1
ATOM 1501 O O . GLU A 1 192 ? -20.130 -8.715 15.250 1.00 96.88 192 GLU A O 1
ATOM 1506 N N . GLN A 1 193 ? -20.450 -6.519 14.915 1.00 97.31 193 GLN A N 1
ATOM 1507 C CA . GLN A 1 193 ? -19.783 -6.098 16.147 1.00 97.31 193 GLN A CA 1
ATOM 1508 C C . GLN A 1 193 ? -20.537 -6.608 17.377 1.00 97.31 193 GLN A C 1
ATOM 1510 O O . GLN A 1 193 ? -19.930 -7.211 18.258 1.00 97.31 193 GLN A O 1
ATOM 1515 N N . ARG A 1 194 ? -21.866 -6.456 17.399 1.00 95.56 194 ARG A N 1
ATOM 1516 C CA . ARG A 1 194 ? -22.699 -6.974 18.486 1.00 95.56 194 ARG A CA 1
ATOM 1517 C C . ARG A 1 194 ? -22.587 -8.493 18.617 1.00 95.56 194 ARG A C 1
ATOM 1519 O O . ARG A 1 194 ? -22.508 -8.985 19.737 1.00 95.56 194 ARG A O 1
ATOM 1526 N N . PHE A 1 195 ? -22.525 -9.227 17.503 1.00 97.12 195 PHE A N 1
ATOM 1527 C CA . PHE A 1 195 ? -22.291 -10.674 17.515 1.00 97.12 195 PHE A CA 1
ATOM 1528 C C . PHE A 1 195 ? -20.942 -11.039 18.148 1.00 97.12 195 PHE A C 1
ATOM 1530 O O . PHE A 1 195 ? -20.894 -11.942 18.981 1.00 97.12 195 PHE A O 1
ATOM 1537 N N . LEU A 1 196 ? -19.863 -10.324 17.802 1.00 96.38 196 LEU A N 1
ATOM 1538 C CA . LEU A 1 196 ? -18.545 -10.530 18.415 1.00 96.38 196 LEU A CA 1
ATOM 1539 C C . LEU A 1 196 ? -18.579 -10.274 19.929 1.00 96.38 196 LEU A C 1
ATOM 1541 O O . LEU A 1 196 ? -18.013 -11.056 20.691 1.00 96.38 196 LEU A O 1
ATOM 1545 N N . ASP A 1 197 ? -19.292 -9.235 20.370 1.00 95.50 197 ASP A N 1
ATOM 1546 C CA . ASP A 1 197 ? -19.407 -8.883 21.790 1.00 95.50 197 ASP A CA 1
ATOM 1547 C C . ASP A 1 197 ? -20.177 -9.948 22.600 1.00 95.50 197 ASP A C 1
ATOM 1549 O O . ASP A 1 197 ? -19.884 -10.167 23.779 1.00 95.50 197 ASP A O 1
ATOM 1553 N N . VAL A 1 198 ? -21.142 -10.644 21.980 1.00 96.31 198 VAL A N 1
ATOM 1554 C CA . VAL A 1 198 ? -21.955 -11.691 22.632 1.00 96.31 198 VAL A CA 1
ATOM 1555 C C . VAL A 1 198 ? -21.540 -13.128 22.293 1.00 96.31 198 VAL A C 1
ATOM 1557 O O . VAL A 1 198 ? -22.199 -14.061 22.759 1.00 96.31 198 VAL A O 1
ATOM 1560 N N . LEU A 1 199 ? -20.457 -13.341 21.535 1.00 95.88 199 LEU A N 1
ATOM 1561 C CA . LEU A 1 199 ? -20.067 -14.651 20.986 1.00 95.88 199 LEU A CA 1
ATOM 1562 C C . LEU A 1 199 ? -20.009 -15.753 22.057 1.00 95.88 199 LEU A C 1
ATOM 1564 O O . LEU A 1 199 ? -20.600 -16.818 21.895 1.00 95.88 199 LEU A O 1
ATOM 1568 N N . THR A 1 200 ? -19.380 -15.474 23.201 1.00 94.88 200 THR A N 1
ATOM 1569 C CA . THR A 1 200 ? -19.253 -16.435 24.312 1.00 94.88 200 THR A CA 1
ATOM 1570 C C . THR A 1 200 ? -20.607 -16.831 24.909 1.00 94.88 200 THR A C 1
ATOM 1572 O O . THR A 1 200 ? -20.820 -17.991 25.265 1.00 94.88 200 THR A O 1
ATOM 1575 N N . ALA A 1 201 ? -21.529 -15.874 25.048 1.00 93.69 201 ALA A N 1
ATOM 1576 C CA . ALA A 1 201 ? -22.874 -16.139 25.558 1.00 93.69 201 ALA A CA 1
ATOM 1577 C C . ALA A 1 201 ? -23.717 -16.897 24.521 1.00 93.69 201 ALA A C 1
ATOM 1579 O O . ALA A 1 201 ? -24.467 -17.805 24.878 1.00 93.69 201 ALA A O 1
ATOM 1580 N N . TRP A 1 202 ? -23.541 -16.563 23.242 1.00 94.75 202 TRP A N 1
ATOM 1581 C CA . TRP A 1 202 ? -24.187 -17.228 22.120 1.00 94.75 202 TRP A CA 1
ATOM 1582 C C . TRP A 1 202 ? -23.761 -18.699 21.983 1.00 94.75 202 TRP A C 1
ATOM 1584 O O . TRP A 1 202 ? -24.633 -19.559 21.859 1.00 94.75 202 TRP A O 1
ATOM 1594 N N . CYS A 1 203 ? -22.464 -19.024 22.096 1.00 94.81 203 CYS A N 1
ATOM 1595 C CA . CYS A 1 203 ? -21.981 -20.413 22.045 1.00 94.81 203 CYS A CA 1
ATOM 1596 C C . CYS A 1 203 ? -22.624 -21.275 23.141 1.00 94.81 203 CYS A C 1
ATOM 1598 O O . CYS A 1 203 ? -23.156 -22.345 22.852 1.00 94.81 203 CYS A O 1
ATOM 1600 N N . LYS A 1 204 ? -22.678 -20.768 24.380 1.00 94.38 204 LYS A N 1
ATOM 1601 C CA . LYS A 1 204 ? -23.351 -21.458 25.494 1.00 94.38 204 LYS A CA 1
ATOM 1602 C C . LYS A 1 204 ? -24.844 -21.656 25.235 1.00 94.38 204 LYS A C 1
ATOM 1604 O O . LYS A 1 204 ? -25.362 -22.751 25.429 1.00 94.38 204 LYS A O 1
ATOM 1609 N N . ALA A 1 205 ? -25.536 -20.616 24.762 1.00 92.81 205 ALA A N 1
ATOM 1610 C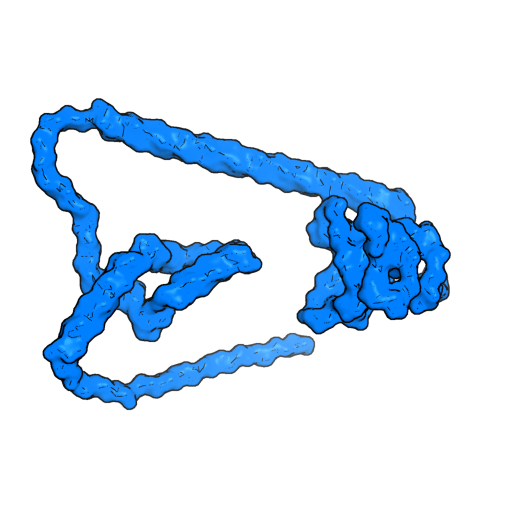 CA . ALA A 1 205 ? -26.958 -20.708 24.438 1.00 92.81 205 ALA A CA 1
ATOM 1611 C C . ALA A 1 205 ? -27.221 -21.757 23.344 1.00 92.81 205 ALA A C 1
ATOM 1613 O O . ALA A 1 205 ? -28.185 -22.519 23.436 1.00 92.81 205 ALA A O 1
ATOM 1614 N N . ARG A 1 206 ? -26.346 -21.838 22.333 1.00 93.56 206 ARG A N 1
ATOM 1615 C CA . ARG A 1 206 ? -26.422 -22.835 21.261 1.00 93.56 206 ARG A CA 1
ATOM 1616 C C . ARG A 1 206 ? -26.210 -24.258 21.779 1.00 93.56 206 ARG A C 1
ATOM 1618 O O . ARG A 1 206 ? -26.966 -25.145 21.390 1.00 93.56 206 ARG A O 1
ATOM 1625 N N . GLU A 1 207 ? -25.220 -24.483 22.639 1.00 93.50 207 GLU A N 1
ATOM 1626 C CA . GLU A 1 207 ? -24.982 -25.795 23.257 1.00 93.50 207 GLU A CA 1
ATOM 1627 C C . GLU A 1 207 ? -26.180 -26.251 24.097 1.00 93.50 207 GLU A C 1
ATOM 1629 O O . GLU A 1 207 ? -26.639 -27.386 23.963 1.00 93.50 207 GLU A O 1
ATOM 1634 N N . GLU A 1 208 ? -26.747 -25.360 24.914 1.00 90.25 208 GLU A N 1
ATOM 1635 C CA . GLU A 1 208 ? -27.947 -25.668 25.696 1.00 90.25 208 GLU A CA 1
ATOM 1636 C C . GLU A 1 208 ? -29.163 -25.957 24.810 1.00 90.25 208 GLU A C 1
ATOM 1638 O O . GLU A 1 208 ? -29.947 -26.862 25.106 1.00 90.25 208 GLU A O 1
ATOM 1643 N N . TYR A 1 209 ? -29.325 -25.204 23.719 1.00 88.44 209 TYR A N 1
ATOM 1644 C CA . TYR A 1 209 ? -30.387 -25.428 22.744 1.00 88.44 209 TYR A CA 1
ATOM 1645 C C . TYR A 1 209 ? -30.251 -26.801 22.075 1.00 88.44 209 TYR A C 1
ATOM 1647 O O . TYR A 1 209 ? -31.225 -27.554 22.035 1.00 88.44 209 TYR A O 1
ATOM 1655 N N . ALA A 1 210 ? -29.040 -27.164 21.640 1.00 89.75 210 ALA A N 1
ATOM 1656 C CA . ALA A 1 210 ? -28.744 -28.481 21.080 1.00 89.75 210 ALA A CA 1
ATOM 1657 C C . ALA A 1 210 ? -29.019 -29.601 22.098 1.00 89.75 210 ALA A C 1
ATOM 1659 O O . ALA A 1 210 ? -29.731 -30.551 21.789 1.00 89.75 210 ALA A O 1
ATOM 1660 N N . ALA A 1 211 ? -28.572 -29.449 23.348 1.00 88.44 211 ALA A N 1
ATOM 1661 C CA . ALA A 1 211 ? -28.794 -30.439 24.403 1.00 88.44 211 ALA A CA 1
ATOM 1662 C C . ALA A 1 211 ? -30.282 -30.637 24.760 1.00 88.44 211 ALA A C 1
ATOM 1664 O O . ALA A 1 211 ? -30.683 -31.734 25.160 1.00 88.44 211 ALA A O 1
ATOM 1665 N N . ARG A 1 212 ? -31.112 -29.590 24.638 1.00 84.75 212 ARG A N 1
ATOM 1666 C CA . ARG A 1 212 ? -32.572 -29.682 24.828 1.00 84.75 212 ARG A CA 1
ATOM 1667 C C . ARG A 1 212 ? -33.258 -30.364 23.646 1.00 84.75 212 ARG A C 1
ATOM 1669 O O . ARG A 1 212 ? -34.155 -31.173 23.871 1.00 84.75 212 ARG A O 1
ATOM 1676 N N . HIS A 1 213 ? -32.823 -30.070 22.422 1.00 81.19 213 HIS A N 1
ATOM 1677 C CA . HIS A 1 213 ? -33.370 -30.677 21.207 1.00 81.19 213 HIS A CA 1
ATOM 1678 C C . HIS A 1 213 ? -32.925 -32.133 20.991 1.00 81.19 213 HIS A C 1
ATOM 1680 O O . HIS A 1 213 ? -33.704 -32.911 20.454 1.00 81.19 213 HIS A O 1
ATOM 1686 N N . ASP A 1 214 ? -31.752 -32.542 21.482 1.00 78.62 214 ASP A N 1
ATOM 1687 C CA . ASP A 1 214 ? -31.315 -33.948 21.436 1.00 78.62 214 ASP A CA 1
ATOM 1688 C C . ASP A 1 214 ? -32.067 -34.841 22.439 1.00 78.62 214 ASP A C 1
ATOM 1690 O O . ASP A 1 214 ? -32.259 -36.032 22.200 1.00 78.62 214 ASP A O 1
ATOM 1694 N N . LYS A 1 215 ? -32.516 -34.289 23.578 1.00 69.38 215 LYS A N 1
ATOM 1695 C CA . LYS A 1 215 ? -33.233 -35.054 24.620 1.00 69.38 215 LYS A CA 1
ATOM 1696 C C . LYS A 1 215 ? -34.746 -35.119 24.413 1.00 69.38 215 LYS A C 1
ATOM 1698 O O . LYS A 1 215 ? -35.390 -36.027 24.936 1.00 69.38 215 LYS A O 1
ATOM 1703 N N . GLY A 1 216 ? -35.319 -34.175 23.673 1.00 57.75 216 GLY A N 1
ATOM 1704 C CA . GLY A 1 216 ? -36.718 -34.194 23.258 1.00 57.75 216 GLY A CA 1
ATOM 1705 C C . GLY A 1 216 ? -36.807 -34.624 21.805 1.00 57.75 216 GLY A C 1
ATOM 1706 O O . GLY A 1 216 ? -36.736 -33.767 20.932 1.00 57.75 216 GLY A O 1
ATOM 1707 N N . GLY A 1 217 ? -36.939 -35.933 21.560 1.00 48.22 217 GLY A N 1
ATOM 1708 C CA . GLY A 1 217 ? -37.040 -36.517 20.221 1.00 48.22 217 GLY A CA 1
ATOM 1709 C C . GLY A 1 217 ? -37.853 -35.643 19.266 1.00 48.22 217 GLY A C 1
ATOM 1710 O O . GLY A 1 217 ? -39.011 -35.320 19.532 1.00 48.22 217 GLY A O 1
ATOM 1711 N N . ALA A 1 218 ? -37.203 -35.228 18.181 1.00 43.81 218 ALA A N 1
ATOM 1712 C CA . ALA A 1 218 ? -37.773 -34.337 17.189 1.00 43.81 218 ALA A CA 1
ATOM 1713 C C . ALA A 1 218 ? -39.138 -34.859 16.694 1.00 43.81 218 ALA A C 1
ATOM 1715 O O . ALA A 1 218 ? -39.208 -35.995 16.214 1.00 43.81 218 ALA A O 1
ATOM 1716 N N . PRO A 1 219 ? -40.221 -34.054 16.697 1.00 45.88 219 PRO A N 1
ATOM 1717 C CA . PRO A 1 219 ? -41.197 -34.204 15.635 1.00 45.88 219 PRO A CA 1
ATOM 1718 C C . PRO A 1 219 ? -40.447 -33.908 14.336 1.00 45.88 219 PRO A C 1
ATOM 1720 O O . PRO A 1 219 ? -39.786 -32.877 14.216 1.00 45.88 219 PRO A O 1
ATOM 1723 N N . ALA A 1 220 ? -40.493 -34.845 13.395 1.00 45.28 220 ALA A N 1
ATOM 1724 C CA . ALA A 1 220 ? -39.946 -34.680 12.060 1.00 45.28 220 ALA A CA 1
ATOM 1725 C C . ALA A 1 220 ? -40.543 -33.417 11.415 1.00 45.28 220 ALA A C 1
ATOM 1727 O O . ALA A 1 220 ? -41.651 -33.441 10.881 1.00 45.28 220 ALA A O 1
ATOM 1728 N N . VAL A 1 221 ? -39.831 -32.293 11.501 1.00 46.88 221 VAL A N 1
ATOM 1729 C CA . VAL A 1 221 ? -40.142 -31.091 10.734 1.00 46.88 221 VAL A CA 1
ATOM 1730 C C . VAL A 1 221 ? -39.533 -31.313 9.360 1.00 46.88 221 VAL A C 1
ATOM 1732 O O . VAL A 1 221 ? -38.322 -31.478 9.218 1.00 46.88 221 VAL A O 1
ATOM 1735 N N . GLY A 1 222 ? -40.421 -31.427 8.375 1.00 41.88 222 GLY A N 1
ATOM 1736 C CA . GLY A 1 222 ? -40.117 -31.792 7.003 1.00 41.88 222 GLY A CA 1
ATOM 1737 C C . GLY A 1 222 ? -38.964 -30.987 6.418 1.00 41.88 222 GLY A C 1
ATOM 1738 O O . GLY A 1 222 ? -38.982 -29.757 6.377 1.00 41.88 222 GLY A O 1
ATOM 1739 N N . ALA A 1 223 ? -37.984 -31.729 5.918 1.00 41.53 223 ALA A N 1
ATOM 1740 C CA . ALA A 1 223 ? -36.986 -31.270 4.977 1.00 41.53 223 ALA A CA 1
ATOM 1741 C C . ALA A 1 223 ? -37.663 -30.914 3.639 1.00 41.53 223 ALA A C 1
ATOM 1743 O O . ALA A 1 223 ? -37.595 -31.672 2.682 1.00 41.53 223 ALA A O 1
ATOM 1744 N N . ASP A 1 224 ? -38.323 -29.759 3.584 1.00 44.53 224 ASP A N 1
ATOM 1745 C CA . ASP A 1 224 ? -38.836 -29.143 2.352 1.00 44.53 224 ASP A CA 1
ATOM 1746 C C . ASP A 1 224 ? -38.466 -27.648 2.302 1.00 44.53 224 ASP A C 1
ATOM 1748 O O . ASP A 1 224 ? -39.218 -26.788 1.852 1.00 44.53 224 ASP A O 1
ATOM 1752 N N . ALA A 1 225 ? -37.256 -27.308 2.749 1.00 48.34 225 ALA A N 1
ATOM 1753 C CA . ALA A 1 225 ? -36.632 -26.029 2.424 1.00 48.34 225 ALA A CA 1
ATOM 1754 C C . ALA A 1 225 ? -35.719 -26.227 1.210 1.00 48.34 225 ALA A C 1
ATOM 1756 O O . ALA A 1 225 ? -34.510 -26.431 1.310 1.00 48.34 225 ALA A O 1
ATOM 1757 N N . LYS A 1 226 ? -36.344 -26.194 0.031 1.00 46.03 226 LYS A N 1
ATOM 1758 C CA . LYS A 1 226 ? -35.674 -26.062 -1.264 1.00 46.03 226 LYS A CA 1
ATOM 1759 C C . LYS A 1 226 ? -34.636 -24.929 -1.179 1.00 46.03 226 LYS A C 1
ATOM 1761 O O . LYS A 1 226 ? -35.023 -23.805 -0.854 1.00 46.03 226 LYS A O 1
ATOM 1766 N N . PRO A 1 227 ? -33.350 -25.166 -1.495 1.00 45.28 227 PRO A N 1
ATOM 1767 C CA . PRO A 1 227 ? -32.363 -24.099 -1.526 1.00 45.28 227 PRO A CA 1
ATOM 1768 C C . PRO A 1 227 ? -32.805 -23.057 -2.556 1.00 45.28 227 PRO A C 1
ATOM 1770 O O . PRO A 1 227 ? -32.992 -23.369 -3.737 1.00 45.28 227 PRO A O 1
ATOM 1773 N N . ALA A 1 228 ? -33.010 -21.819 -2.101 1.00 45.09 228 ALA A N 1
ATOM 1774 C CA . ALA A 1 228 ? -33.180 -20.681 -2.986 1.00 45.09 228 ALA A CA 1
ATOM 1775 C C . ALA A 1 228 ? -31.908 -20.578 -3.832 1.00 45.09 228 ALA A C 1
ATOM 1777 O O . ALA A 1 228 ? -30.827 -20.264 -3.335 1.00 45.09 228 ALA A O 1
ATOM 1778 N N . ALA A 1 229 ? -32.046 -20.946 -5.104 1.00 45.78 229 ALA A N 1
ATOM 1779 C CA . ALA A 1 229 ? -30.982 -20.921 -6.084 1.00 45.78 229 ALA A CA 1
ATOM 1780 C C . ALA A 1 229 ? -30.303 -19.550 -6.067 1.00 45.78 229 ALA A C 1
ATOM 1782 O O . ALA A 1 229 ? -30.958 -18.519 -6.232 1.00 45.78 229 ALA A O 1
ATOM 1783 N N . GLY A 1 230 ? -28.985 -19.570 -5.867 1.00 43.78 230 GLY A N 1
ATOM 1784 C CA . GLY A 1 230 ? -28.143 -18.391 -5.914 1.00 43.78 230 GLY A CA 1
ATOM 1785 C C . GLY A 1 230 ? -28.435 -17.568 -7.164 1.00 43.78 230 GLY A C 1
ATOM 1786 O O . GLY A 1 230 ? -28.390 -18.068 -8.293 1.00 43.78 230 GLY A O 1
ATOM 1787 N N . ALA A 1 231 ? -28.741 -16.293 -6.942 1.00 50.06 231 ALA A N 1
ATOM 1788 C CA . ALA A 1 231 ? -28.781 -15.297 -7.990 1.00 50.06 231 ALA A CA 1
ATOM 1789 C C . ALA A 1 231 ? -27.415 -15.284 -8.688 1.00 50.06 231 ALA A C 1
ATOM 1791 O O . ALA A 1 231 ? -26.390 -14.956 -8.088 1.00 50.06 231 ALA A O 1
ATOM 1792 N N . LYS A 1 232 ? -27.399 -15.685 -9.963 1.00 51.12 232 LYS A N 1
ATOM 1793 C CA . LYS A 1 232 ? -26.223 -15.564 -10.826 1.00 51.12 232 LYS A CA 1
ATOM 1794 C C . LYS A 1 232 ? -25.797 -14.089 -10.863 1.00 51.12 232 LYS A C 1
ATOM 1796 O O . LYS A 1 232 ? -26.643 -13.249 -11.178 1.00 51.12 232 LYS A O 1
ATOM 1801 N N . PRO A 1 233 ? -24.523 -13.753 -10.599 1.00 55.59 233 PRO A N 1
ATOM 1802 C CA . PRO A 1 233 ? -24.036 -12.404 -10.833 1.00 55.59 233 PRO A CA 1
ATOM 1803 C C . PRO A 1 233 ? -24.177 -12.074 -12.323 1.00 55.59 233 PRO A C 1
ATOM 1805 O O . PRO A 1 233 ? -23.810 -12.867 -13.194 1.00 55.59 233 PRO A O 1
ATOM 1808 N N . ALA A 1 234 ? -24.767 -10.913 -12.606 1.00 59.19 234 ALA A N 1
ATOM 1809 C CA . ALA A 1 234 ? -24.961 -10.416 -13.959 1.00 59.19 234 ALA A CA 1
ATOM 1810 C C . ALA A 1 234 ? -23.610 -10.297 -14.696 1.00 59.19 234 ALA A C 1
ATOM 1812 O O . ALA A 1 234 ? -22.610 -9.907 -14.086 1.00 59.19 234 ALA A O 1
ATOM 1813 N N . PRO A 1 235 ? -23.555 -10.603 -16.004 1.00 59.44 235 PRO A N 1
ATOM 1814 C CA . PRO A 1 235 ? -22.339 -10.435 -16.783 1.00 59.44 235 PRO A CA 1
ATOM 1815 C C . PRO A 1 235 ? -21.970 -8.950 -16.853 1.00 59.44 235 PRO A C 1
ATOM 1817 O O . PRO A 1 235 ? -22.722 -8.127 -17.379 1.00 59.44 235 PRO A O 1
ATOM 1820 N N . ILE A 1 236 ? -20.786 -8.620 -16.340 1.00 65.75 236 ILE A N 1
ATOM 1821 C CA . ILE A 1 236 ? -20.141 -7.324 -16.549 1.00 65.75 236 ILE A CA 1
ATOM 1822 C C . ILE A 1 236 ? -19.850 -7.217 -18.050 1.00 65.75 236 ILE A C 1
ATOM 1824 O O . ILE A 1 236 ? -18.952 -7.887 -18.566 1.00 65.75 236 ILE A O 1
ATOM 1828 N N . LYS A 1 237 ? -20.640 -6.405 -18.760 1.00 60.00 237 LYS A N 1
ATOM 1829 C CA . LYS A 1 237 ? -20.334 -6.006 -20.137 1.00 60.00 237 LYS A CA 1
ATOM 1830 C C . LYS A 1 237 ? -19.022 -5.217 -20.107 1.00 60.00 237 LYS A C 1
ATOM 1832 O O . LYS A 1 237 ? -18.936 -4.207 -19.411 1.00 60.00 237 LYS A O 1
ATOM 1837 N N . ARG A 1 238 ? -18.006 -5.746 -20.788 1.00 61.34 238 ARG A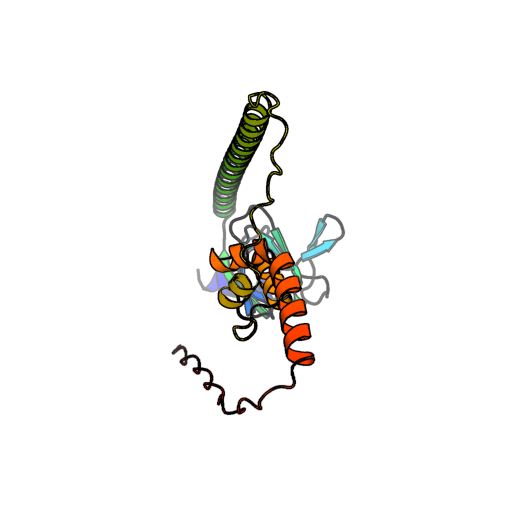 N 1
ATOM 1838 C CA . ARG A 1 238 ? -16.747 -5.047 -21.069 1.00 61.34 238 ARG A CA 1
ATOM 1839 C C . ARG A 1 238 ? -16.926 -4.056 -22.205 1.00 61.34 238 ARG A C 1
ATOM 1841 O O . ARG A 1 238 ? -17.763 -4.350 -23.088 1.00 61.34 238 ARG A O 1
#

Sequence (238 aa):
MQNEILRKQDAIREGKVGNFNVRVRLRLHNGSRMLGVVKNGRFVEQEHGIDFVESDRRSPEAGVRLWYFDDSSSFVFLRWADIESHKVLAKLTNEEVRAIEVQVAERDAQAAQTRRLAAEAKAQAAAEAKAAAESTAAGTPATPPAPVTPPTPAPMPDLLKEFPPEQGWSEERAAEIERRKIVVGAYPNEQEQRFLDVLTAWCKAREEYAARHDKGGAPAVGADAKPAAGAKPAPIKR

Radius of gyration: 30.18 Å; chains: 1; bounding box: 65×54×84 Å

Secondary structure (DSSP, 8-state):
-HHHHHHHHHHHHTT-----EEEEEEEETTS-EEEEEE-TT--SEEEETTEEEE--TTSTTEEEEEESGGG-S-EEEEEGGGEEEEEEEEEE-HHHHHHHHHHHHHHHHHHHHHHHHHHHHHHHHHHHHHHHHHHHHSS-----------S----THHHHHHS-GGGT-SHHHHHHHHHHHHHT-PPPPHHHHHHHHHHHHHHHHHHHHHHHHHHS---------------PPPP---